Protein AF-0000000069712369 (afdb_homodimer)

Secondary structure (DSSP, 8-state):
--EEEEEEEEEPTT-HHHHHHHHHHHHHHHTTSTTEEEEEEEEESS-TTEEEEEEEES-HHHHHHHHHSHHHHHHHHHHTTTEEEEEEEEEEE-/--EEEEEEEEEPTT-HHHHHHHHHHHHHHHTTSTTEEEEEEEEESS-TTEEEEEEEES-HHHHHHHHHSHHHHHHHHHHTTTEEEEEEEEEEE-

InterPro domains:
  IPR007138 Antibiot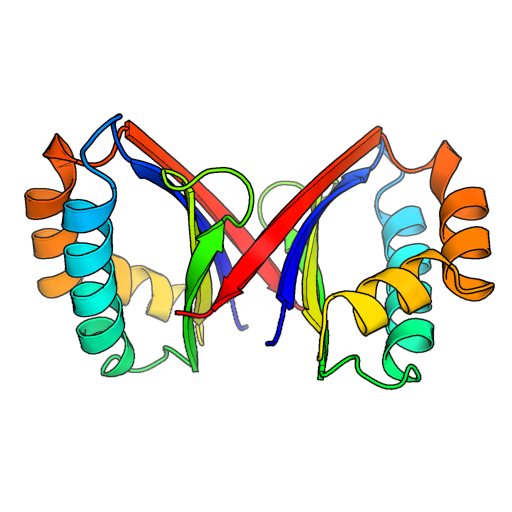ic biosynthesis monooxygenase domain [PF03992] (3-76)
  IPR007138 Antibiotic biosynthesis monooxygenase domain [PS51725] (3-92)
  IPR011008 Dimeric alpha-beta barrel [SSF54909] (3-88)
  IPR050744 AI-2 Signaling Cycle Isomerase LsrG [PTHR33336] (2-89)

Sequence (188 aa):
MKITVFAQIQAHSGQSDALFNILKQLVSDTHTEAGCFEYTLHRSLDNANHFWMYEVWQSQAALEAHMASPHFNAFLAVSATFVKQVDIHKTFACMKITVFAQIQAHSGQSDALFNILKQLVSDTHTEAGCFEYTLHRSLDNANHFWMYEVWQSQAALEAHMASPHFNAFLAVSATFVKQVDIHKTFAC

Structure (mmCIF, N/CA/C/O backbone):
data_AF-0000000069712369-model_v1
#
loop_
_entity.id
_entity.type
_entity.pdbx_description
1 polymer 'Quinol monooxygenase'
#
loop_
_atom_site.group_PDB
_atom_site.id
_atom_site.type_symbol
_atom_site.label_atom_id
_atom_site.label_alt_id
_atom_site.label_comp_id
_atom_site.label_asym_id
_atom_site.label_entity_id
_atom_site.label_seq_id
_atom_site.pdbx_PDB_ins_code
_atom_site.Cartn_x
_atom_site.Cartn_y
_atom_site.Cartn_z
_atom_site.occupancy
_atom_site.B_iso_or_equiv
_atom_site.auth_seq_id
_atom_site.auth_comp_id
_atom_site.auth_asym_id
_atom_site.auth_atom_id
_atom_site.pdbx_PDB_model_num
ATOM 1 N N . MET A 1 1 ? -17.828 2.299 -7.289 1 90.94 1 MET A N 1
ATOM 2 C CA . MET A 1 1 ? -16.703 2.99 -6.652 1 90.94 1 MET A CA 1
ATOM 3 C C . MET A 1 1 ? -15.43 2.15 -6.727 1 90.94 1 MET A C 1
ATOM 5 O O . MET A 1 1 ? -15.469 0.939 -6.508 1 90.94 1 MET A O 1
ATOM 9 N N . LYS A 1 2 ? -14.312 2.699 -6.941 1 97.94 2 LYS A N 1
ATOM 10 C CA . LYS A 1 2 ? -13.062 1.951 -7.031 1 97.94 2 LYS A CA 1
ATOM 11 C C . LYS A 1 2 ? -12.633 1.418 -5.664 1 97.94 2 LYS A C 1
ATOM 13 O O . LYS A 1 2 ? -12.922 2.033 -4.637 1 97.94 2 LYS A O 1
ATOM 18 N N . ILE A 1 3 ? -12.008 0.339 -5.684 1 98.44 3 ILE A N 1
ATOM 19 C CA . ILE A 1 3 ? -11.453 -0.26 -4.477 1 98.44 3 ILE A CA 1
ATOM 20 C C . ILE A 1 3 ? -9.938 -0.42 -4.637 1 98.44 3 ILE A C 1
ATOM 22 O O . 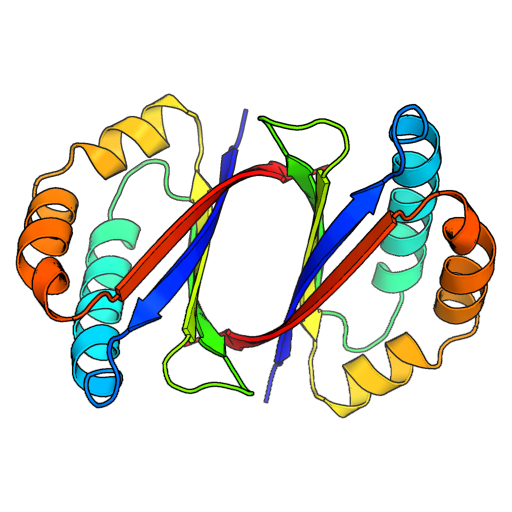ILE A 1 3 ? -9.461 -0.843 -5.691 1 98.44 3 ILE A O 1
ATOM 26 N N . THR A 1 4 ? -9.281 -0.019 -3.607 1 98.81 4 THR A N 1
ATOM 27 C CA . THR A 1 4 ? -7.836 -0.242 -3.574 1 98.81 4 THR A CA 1
ATOM 28 C C . THR A 1 4 ? -7.473 -1.268 -2.504 1 98.81 4 THR A C 1
ATOM 30 O O . THR A 1 4 ? -7.977 -1.205 -1.38 1 98.81 4 THR A O 1
ATOM 33 N N . VAL A 1 5 ? -6.621 -2.207 -2.855 1 98.81 5 VAL A N 1
ATOM 34 C CA . VAL A 1 5 ? -6.176 -3.238 -1.926 1 98.81 5 VAL A CA 1
ATOM 35 C C . VAL A 1 5 ? -4.672 -3.105 -1.686 1 98.81 5 VAL A C 1
ATOM 37 O O . VAL A 1 5 ? -3.896 -2.959 -2.633 1 98.81 5 VAL A O 1
ATOM 40 N N . PHE A 1 6 ? -4.289 -2.998 -0.447 1 98.75 6 PHE A N 1
ATOM 41 C CA . PHE A 1 6 ? -2.918 -3.236 -0.011 1 98.75 6 PHE A CA 1
ATOM 42 C C . PHE A 1 6 ? -2.758 -4.656 0.518 1 98.75 6 PHE A C 1
ATOM 44 O O . PHE A 1 6 ? -3.273 -4.988 1.587 1 98.75 6 PHE A O 1
ATOM 51 N N . ALA A 1 7 ? -2.072 -5.5 -0.205 1 98.62 7 ALA A N 1
ATOM 52 C CA . ALA A 1 7 ? -1.798 -6.859 0.257 1 98.62 7 ALA A CA 1
ATOM 53 C C . ALA A 1 7 ? -0.335 -7.016 0.664 1 98.62 7 ALA A C 1
ATOM 55 O O . ALA A 1 7 ? 0.569 -6.742 -0.128 1 98.62 7 ALA A O 1
ATOM 56 N N . GLN A 1 8 ? -0.133 -7.371 1.865 1 98.56 8 GLN A N 1
ATOM 57 C CA . GLN A 1 8 ? 1.198 -7.695 2.369 1 98.56 8 GLN A CA 1
ATOM 58 C C . GLN A 1 8 ? 1.426 -9.203 2.395 1 98.56 8 GLN A C 1
ATOM 60 O O . GLN A 1 8 ? 0.623 -9.945 2.959 1 98.56 8 GLN A O 1
ATOM 65 N N . ILE A 1 9 ? 2.479 -9.609 1.772 1 98.75 9 ILE A N 1
ATOM 66 C CA . ILE A 1 9 ? 2.768 -11.031 1.624 1 98.75 9 ILE A CA 1
ATOM 67 C C . ILE A 1 9 ? 4.16 -11.328 2.174 1 98.75 9 ILE A C 1
ATOM 69 O O . ILE A 1 9 ? 5.141 -10.703 1.775 1 98.75 9 ILE A O 1
ATOM 73 N N . GLN A 1 10 ? 4.195 -12.273 3.061 1 98.69 10 GLN A N 1
ATOM 74 C CA . GLN A 1 10 ? 5.469 -12.695 3.639 1 98.69 10 GLN A CA 1
ATOM 75 C C . GLN A 1 10 ? 5.824 -14.117 3.215 1 98.69 10 GLN A C 1
ATOM 77 O O . GLN A 1 10 ? 5.016 -15.031 3.371 1 98.69 10 GLN A O 1
ATOM 82 N N . ALA A 1 11 ? 6.965 -14.258 2.744 1 98.75 11 ALA A N 1
ATOM 83 C CA . ALA A 1 11 ? 7.48 -15.57 2.379 1 98.75 11 ALA A CA 1
ATOM 84 C C . ALA A 1 11 ? 8.109 -16.266 3.58 1 98.75 11 ALA A C 1
ATOM 86 O O . ALA A 1 11 ? 8.594 -15.609 4.504 1 98.75 11 ALA A O 1
ATOM 87 N N . HIS A 1 12 ? 8.125 -17.578 3.547 1 98.19 12 HIS A N 1
ATOM 88 C CA . HIS A 1 12 ? 9 -18.312 4.445 1 98.19 12 HIS A CA 1
ATOM 89 C C . HIS A 1 12 ? 10.469 -18 4.172 1 98.19 12 HIS A C 1
ATOM 91 O O . HIS A 1 12 ? 10.836 -17.703 3.037 1 98.19 12 HIS A O 1
ATOM 97 N N . SER A 1 13 ? 11.203 -18.109 5.301 1 96.38 13 SER A N 1
ATOM 98 C CA . SER A 1 13 ? 12.641 -17.906 5.133 1 96.38 13 SER A CA 1
ATOM 99 C C . SER A 1 13 ? 13.211 -18.828 4.059 1 96.38 13 SER A C 1
ATOM 101 O O . SER A 1 13 ? 12.875 -20.016 4.012 1 96.38 13 SER A O 1
ATOM 103 N N . GLY A 1 14 ? 13.961 -18.25 3.139 1 96.56 14 GLY A N 1
ATOM 104 C CA . GLY A 1 14 ? 14.609 -19.016 2.088 1 96.56 14 GLY A CA 1
ATOM 105 C C . GLY A 1 14 ? 13.734 -19.219 0.866 1 96.56 14 GLY A C 1
ATOM 106 O O . GLY A 1 14 ? 14.18 -19.766 -0.143 1 96.56 14 GLY A O 1
ATOM 107 N N . GLN A 1 15 ? 12.523 -18.719 0.876 1 97.81 15 GLN A N 1
ATOM 108 C CA . GLN A 1 15 ? 11.602 -18.984 -0.218 1 97.81 15 GLN A CA 1
ATOM 109 C C . GLN A 1 15 ? 11.266 -17.719 -0.984 1 97.81 15 GLN A C 1
ATOM 111 O O . GLN A 1 15 ? 10.328 -17.688 -1.791 1 97.81 15 GLN A O 1
ATOM 116 N N . SER A 1 16 ? 11.945 -16.719 -0.741 1 97.69 16 SER A N 1
ATOM 117 C CA . SER A 1 16 ? 11.617 -15.398 -1.271 1 97.69 16 SER A CA 1
ATOM 118 C C . SER A 1 16 ? 11.664 -15.391 -2.795 1 97.69 16 SER A C 1
ATOM 120 O O . SER A 1 16 ? 10.75 -14.891 -3.447 1 97.69 16 SER A O 1
ATOM 122 N N . ASP A 1 17 ? 12.734 -15.938 -3.404 1 97.75 17 ASP A N 1
ATOM 123 C CA . ASP A 1 17 ? 12.891 -15.898 -4.855 1 97.75 17 ASP A CA 1
ATOM 124 C C . ASP A 1 17 ? 11.805 -16.719 -5.547 1 97.75 17 ASP A C 1
ATOM 126 O O . ASP A 1 17 ? 11.266 -16.297 -6.57 1 97.75 17 ASP A O 1
ATOM 130 N N . ALA A 1 18 ? 11.555 -17.844 -5.027 1 98.25 18 ALA A N 1
ATOM 131 C CA . ALA A 1 18 ? 10.492 -18.672 -5.586 1 98.25 18 ALA A CA 1
ATOM 132 C C . ALA A 1 18 ? 9.148 -17.969 -5.527 1 98.25 18 ALA A C 1
ATOM 134 O O . ALA A 1 18 ? 8.414 -17.938 -6.52 1 98.25 18 ALA A O 1
ATOM 135 N N . LEU A 1 19 ? 8.859 -17.391 -4.387 1 98.56 19 LEU A N 1
ATOM 136 C CA . LEU A 1 19 ? 7.598 -16.688 -4.246 1 98.56 19 LEU A CA 1
ATOM 137 C C . LEU A 1 19 ? 7.543 -15.484 -5.195 1 98.56 19 LEU A C 1
ATOM 139 O O . LEU A 1 19 ? 6.496 -15.211 -5.785 1 98.56 19 LEU A O 1
ATOM 143 N N . PHE A 1 20 ? 8.633 -14.82 -5.324 1 98.5 20 PHE A N 1
ATOM 144 C CA . PHE A 1 20 ? 8.719 -13.68 -6.227 1 98.5 20 PHE A CA 1
ATOM 145 C C . PHE A 1 20 ? 8.289 -14.07 -7.637 1 98.5 20 PHE A C 1
ATOM 147 O O . PHE A 1 20 ? 7.492 -13.375 -8.266 1 98.5 20 PHE A O 1
ATOM 154 N N . ASN A 1 21 ? 8.797 -15.148 -8.125 1 98.44 21 ASN A N 1
ATOM 155 C CA . ASN A 1 21 ? 8.469 -15.609 -9.477 1 98.44 21 ASN A CA 1
ATOM 156 C C . ASN A 1 21 ? 6.984 -15.945 -9.609 1 98.44 21 ASN A C 1
ATOM 158 O O . ASN A 1 21 ? 6.367 -15.641 -10.633 1 98.44 21 ASN A O 1
ATOM 162 N N . ILE A 1 22 ? 6.457 -16.531 -8.609 1 98.5 22 ILE A N 1
ATOM 163 C CA . ILE A 1 22 ? 5.039 -16.875 -8.594 1 98.5 22 ILE A CA 1
ATOM 164 C C . ILE A 1 22 ? 4.195 -15.609 -8.609 1 98.5 22 ILE A C 1
ATOM 166 O O . ILE A 1 22 ? 3.213 -15.523 -9.352 1 98.5 22 ILE A O 1
ATOM 170 N N . LEU A 1 23 ? 4.57 -14.664 -7.832 1 98.69 23 LEU A N 1
ATOM 171 C CA . LEU A 1 23 ? 3.844 -13.398 -7.766 1 98.69 23 LEU A CA 1
ATOM 172 C C . LEU A 1 23 ? 3.93 -12.648 -9.094 1 98.69 23 LEU A C 1
ATOM 174 O O . LEU A 1 23 ? 2.957 -12.031 -9.523 1 98.69 23 LEU A O 1
ATOM 178 N N . LYS A 1 24 ? 5.043 -12.695 -9.742 1 98.44 24 LYS A N 1
ATOM 179 C CA . LYS A 1 24 ? 5.199 -12.055 -11.047 1 98.44 24 LYS A CA 1
ATOM 180 C C . LYS A 1 24 ? 4.238 -12.656 -12.07 1 98.44 24 LYS A C 1
ATOM 182 O O . LYS A 1 24 ? 3.674 -11.93 -12.891 1 98.44 24 LYS A O 1
ATOM 187 N N . GLN A 1 25 ? 4.152 -13.945 -12.031 1 98.12 25 GLN A N 1
ATOM 188 C CA . GLN A 1 25 ? 3.195 -14.594 -12.922 1 98.12 25 GLN A CA 1
ATOM 189 C C . GLN A 1 25 ? 1.768 -14.148 -12.609 1 98.12 25 GLN A C 1
ATOM 191 O O . GLN A 1 25 ? 0.978 -13.898 -13.523 1 98.12 25 GLN A O 1
ATOM 1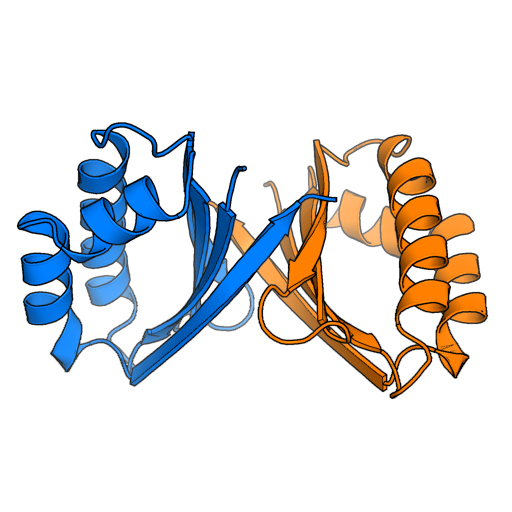96 N N . LEU A 1 26 ? 1.428 -14.055 -11.352 1 98.56 26 LEU A N 1
ATOM 197 C CA . LEU A 1 26 ? 0.108 -13.578 -10.953 1 98.56 26 LEU A CA 1
ATOM 198 C C . LEU A 1 26 ? -0.155 -12.18 -11.5 1 98.56 26 LEU A C 1
ATOM 200 O O . LEU A 1 26 ? -1.255 -11.891 -11.977 1 98.56 26 LEU A O 1
ATOM 204 N N . VAL A 1 27 ? 0.851 -11.32 -11.383 1 98.62 27 VAL A N 1
ATOM 205 C CA . VAL A 1 27 ? 0.731 -9.961 -11.898 1 98.62 27 VAL A CA 1
ATOM 206 C C . VAL A 1 27 ? 0.373 -10 -13.383 1 98.62 27 VAL A C 1
ATOM 208 O O . VAL A 1 27 ? -0.573 -9.344 -13.82 1 98.62 27 VAL A O 1
ATOM 211 N N . SER A 1 28 ? 1.12 -10.82 -14.156 1 98.06 28 SER A N 1
ATOM 212 C CA . SER A 1 28 ? 0.894 -10.938 -15.594 1 98.06 28 SER A CA 1
ATOM 213 C C . SER A 1 28 ? -0.522 -11.414 -15.898 1 98.06 28 SER A C 1
ATOM 215 O O . SER A 1 28 ? -1.214 -10.844 -16.734 1 98.06 28 SER A O 1
ATOM 217 N N . ASP A 1 29 ? -0.957 -12.383 -15.211 1 98 29 ASP A N 1
ATOM 218 C CA . ASP A 1 29 ? -2.289 -12.938 -15.422 1 98 29 ASP A CA 1
ATOM 219 C C . ASP A 1 29 ? -3.373 -11.938 -15.039 1 98 29 ASP A C 1
ATOM 221 O O . ASP A 1 29 ? -4.371 -11.789 -15.75 1 98 29 ASP A O 1
ATOM 225 N N . THR A 1 30 ? -3.246 -11.242 -13.93 1 98.44 30 THR A N 1
ATOM 226 C CA . THR A 1 30 ? -4.25 -10.336 -13.383 1 98.44 30 THR A CA 1
ATOM 227 C C . THR A 1 30 ? -4.41 -9.102 -14.273 1 98.44 30 THR A C 1
ATOM 229 O O . THR A 1 30 ? -5.512 -8.57 -14.406 1 98.44 30 THR A O 1
ATOM 232 N N . HIS A 1 31 ? -3.316 -8.672 -14.898 1 97.56 31 HIS A N 1
ATOM 233 C CA . HIS A 1 31 ? -3.359 -7.488 -15.758 1 97.56 31 HIS A CA 1
ATOM 234 C C . HIS A 1 31 ? -4.289 -7.703 -16.953 1 97.56 31 HIS A C 1
ATOM 236 O O . HIS A 1 31 ? -4.695 -6.742 -17.609 1 97.56 31 HIS A O 1
ATOM 242 N N . THR A 1 32 ? -4.633 -8.953 -17.219 1 95.44 32 THR A N 1
ATOM 243 C CA . THR A 1 32 ? -5.504 -9.258 -18.344 1 95.44 32 THR A CA 1
ATOM 244 C C . THR A 1 32 ? -6.973 -9.148 -17.938 1 95.44 32 THR A C 1
ATOM 246 O O . THR A 1 32 ? -7.863 -9.211 -18.797 1 95.44 32 THR A O 1
ATOM 249 N N . GLU A 1 33 ? -7.254 -8.945 -16.672 1 97.19 33 GLU A N 1
ATOM 250 C CA . GLU A 1 33 ? -8.617 -8.961 -16.141 1 97.19 33 GLU A CA 1
ATOM 251 C C . GLU A 1 33 ? -9.312 -7.629 -16.375 1 97.19 33 GLU A C 1
ATOM 253 O O . GLU A 1 33 ? -8.734 -6.566 -16.141 1 97.19 33 GLU A O 1
ATOM 258 N N . ALA A 1 34 ? -10.547 -7.863 -16.688 1 94 34 ALA A N 1
ATOM 259 C CA . ALA A 1 34 ? -11.375 -6.664 -16.797 1 94 34 ALA A CA 1
ATOM 260 C C . ALA A 1 34 ? -11.594 -6.012 -15.438 1 94 34 ALA A C 1
ATOM 262 O O . ALA A 1 34 ? -11.75 -6.707 -14.43 1 94 34 ALA A O 1
ATOM 263 N N . GLY A 1 35 ? -11.477 -4.805 -15.32 1 97.56 35 GLY A N 1
ATOM 264 C CA . GLY A 1 35 ? -11.773 -4.066 -14.109 1 97.56 35 GLY A CA 1
ATOM 265 C C . GLY A 1 35 ? -10.547 -3.797 -13.25 1 97.56 35 GLY A C 1
ATOM 266 O O . GLY A 1 35 ? -10.633 -3.105 -12.234 1 97.56 35 GLY A O 1
ATOM 267 N N . CYS A 1 36 ? -9.453 -4.527 -13.586 1 98.19 36 CYS A N 1
ATOM 268 C CA . CYS A 1 36 ? -8.195 -4.242 -12.898 1 98.19 36 CYS A CA 1
ATOM 269 C C . CYS A 1 36 ? -7.523 -3.002 -13.477 1 98.19 36 CYS A C 1
ATOM 271 O O . CYS A 1 36 ? -7.066 -3.014 -14.625 1 98.19 36 CYS A O 1
ATOM 273 N N . PHE A 1 37 ? -7.379 -1.931 -12.727 1 98.19 37 PHE A N 1
ATOM 274 C CA . PHE A 1 37 ? -6.742 -0.702 -13.18 1 98.19 37 PHE A CA 1
ATOM 275 C C . PHE A 1 37 ? -5.25 -0.714 -12.867 1 98.19 37 PHE A C 1
ATOM 277 O O . PHE A 1 37 ? -4.441 -0.197 -13.641 1 98.19 37 PHE A O 1
ATOM 284 N N . GLU A 1 38 ? -4.977 -1.275 -11.742 1 98.5 38 GLU A N 1
ATOM 285 C CA . GLU A 1 38 ? -3.586 -1.366 -11.312 1 98.5 38 GLU A CA 1
ATOM 286 C C . GLU A 1 38 ? -3.348 -2.625 -10.477 1 98.5 38 GLU A C 1
ATOM 288 O O . GLU A 1 38 ? -4.195 -3.016 -9.68 1 98.5 38 GLU A O 1
ATOM 293 N N . TYR A 1 39 ? -2.283 -3.258 -10.68 1 98.81 39 TYR A N 1
ATOM 294 C CA . TYR A 1 39 ? -1.809 -4.438 -9.969 1 98.81 39 TYR A CA 1
ATOM 295 C C . TYR A 1 39 ? -0.285 -4.496 -9.953 1 98.81 39 TYR A C 1
ATOM 297 O O . TYR A 1 39 ? 0.324 -5.129 -10.82 1 98.81 39 TYR A O 1
ATOM 305 N N . THR A 1 40 ? 0.292 -3.867 -8.938 1 98.88 40 THR A N 1
ATOM 306 C CA . THR A 1 40 ? 1.732 -3.639 -8.945 1 98.88 40 THR A CA 1
ATOM 307 C C . THR A 1 40 ? 2.402 -4.363 -7.781 1 98.88 40 THR A C 1
ATOM 309 O O . THR A 1 40 ? 2.039 -4.16 -6.621 1 98.88 40 THR A O 1
ATOM 312 N N . LEU A 1 41 ? 3.316 -5.211 -8.102 1 98.88 41 LEU A N 1
ATOM 313 C CA . LEU A 1 41 ? 4.113 -5.941 -7.121 1 98.88 41 LEU A CA 1
ATOM 314 C C . LEU A 1 41 ? 5.277 -5.09 -6.625 1 98.88 41 LEU A C 1
ATOM 316 O O . LEU A 1 41 ? 5.953 -4.43 -7.418 1 98.88 41 LEU A O 1
ATOM 320 N N . HIS A 1 42 ? 5.43 -5.062 -5.285 1 98.81 42 HIS A N 1
ATOM 321 C CA . HIS A 1 42 ? 6.559 -4.379 -4.66 1 98.81 42 HIS A CA 1
ATOM 322 C C . HIS A 1 42 ? 7.355 -5.332 -3.775 1 98.81 42 HIS A C 1
ATOM 324 O O . HIS A 1 42 ? 6.801 -6.281 -3.219 1 98.81 42 HIS A O 1
ATOM 330 N N . ARG A 1 43 ? 8.617 -5.047 -3.674 1 98.38 43 ARG A N 1
ATOM 331 C CA . ARG A 1 43 ? 9.477 -5.754 -2.727 1 98.38 43 ARG A CA 1
ATOM 332 C C . ARG A 1 43 ? 10.023 -4.801 -1.669 1 98.38 43 ARG A C 1
ATOM 334 O O . ARG A 1 43 ? 10.422 -3.678 -1.983 1 98.38 43 ARG A O 1
ATOM 341 N N . SER A 1 44 ? 10.086 -5.277 -0.43 1 98.31 44 SER A N 1
ATOM 342 C CA . SER A 1 44 ? 10.602 -4.488 0.683 1 98.31 44 SER A CA 1
ATOM 343 C C . SER A 1 44 ? 12.086 -4.207 0.518 1 98.31 44 SER A C 1
ATOM 345 O O . SER A 1 44 ? 12.852 -5.082 0.097 1 98.31 44 SER A O 1
ATOM 347 N N . LEU A 1 45 ? 12.414 -3.01 0.896 1 97.06 45 LEU A N 1
ATOM 348 C CA . LEU A 1 45 ? 13.828 -2.654 0.875 1 97.06 45 LEU A CA 1
ATOM 349 C C . LEU A 1 45 ? 14.539 -3.191 2.111 1 97.06 45 LEU A C 1
ATOM 351 O O . LEU A 1 45 ? 15.758 -3.363 2.105 1 97.06 45 LEU A O 1
ATOM 355 N N . ASP A 1 46 ? 13.781 -3.48 3.119 1 94.75 46 ASP A N 1
ATOM 3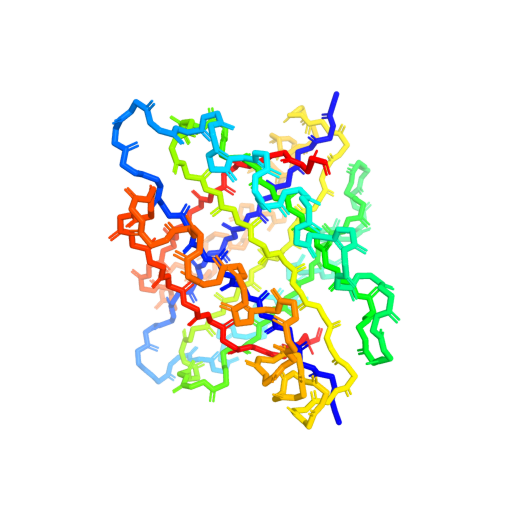56 C CA . ASP A 1 46 ? 14.391 -3.801 4.402 1 94.75 46 ASP A CA 1
ATOM 357 C C . ASP A 1 46 ? 14.328 -5.301 4.688 1 94.75 46 ASP A C 1
ATOM 359 O O . ASP A 1 46 ? 15.062 -5.809 5.539 1 94.75 46 ASP A O 1
ATOM 363 N N . ASN A 1 47 ? 13.422 -6.012 4.086 1 96.88 47 ASN A N 1
ATOM 364 C CA . ASN A 1 47 ? 13.219 -7.438 4.316 1 96.88 47 ASN A CA 1
ATOM 365 C C . ASN A 1 47 ? 12.883 -8.172 3.023 1 96.88 47 ASN A C 1
ATOM 367 O O . ASN A 1 47 ? 11.758 -8.078 2.521 1 96.88 47 ASN A O 1
ATOM 371 N N . ALA A 1 48 ? 13.742 -8.977 2.537 1 94.94 48 ALA A N 1
ATOM 372 C CA . ALA A 1 48 ? 13.617 -9.617 1.233 1 94.94 48 ALA A CA 1
ATOM 373 C C . ALA A 1 48 ? 12.438 -10.586 1.212 1 94.94 48 ALA A C 1
ATOM 375 O O . ALA A 1 48 ? 11.992 -11.008 0.142 1 94.94 48 ALA A O 1
ATOM 376 N N . ASN A 1 49 ? 11.961 -10.953 2.391 1 97.94 49 ASN A N 1
ATOM 377 C CA . ASN A 1 49 ? 10.859 -11.906 2.465 1 97.94 49 ASN A CA 1
ATOM 378 C C . ASN A 1 49 ? 9.508 -11.203 2.393 1 97.94 49 ASN A C 1
ATOM 380 O O . ASN A 1 49 ? 8.469 -11.859 2.361 1 97.94 49 ASN A O 1
ATOM 384 N N . HIS A 1 50 ? 9.492 -9.898 2.342 1 98.56 50 HIS A N 1
ATOM 385 C CA . HIS A 1 50 ? 8.242 -9.156 2.408 1 98.56 50 HIS A CA 1
ATOM 386 C C . HIS A 1 50 ? 7.91 -8.508 1.067 1 98.56 50 HIS A C 1
ATOM 388 O O . HIS A 1 50 ? 8.727 -7.762 0.519 1 98.56 50 HIS A O 1
ATOM 394 N N . PHE A 1 51 ? 6.742 -8.828 0.565 1 98.81 51 PHE A N 1
ATOM 395 C CA . PHE A 1 51 ? 6.199 -8.273 -0.668 1 98.81 51 PHE A CA 1
ATOM 396 C C . PHE A 1 51 ? 4.914 -7.496 -0.393 1 98.81 51 PHE A C 1
ATOM 398 O O . PHE A 1 51 ? 4.258 -7.715 0.628 1 98.81 51 PHE A O 1
ATOM 405 N N . TRP A 1 52 ? 4.617 -6.605 -1.299 1 98.81 52 TRP A N 1
ATOM 406 C CA . TRP A 1 52 ?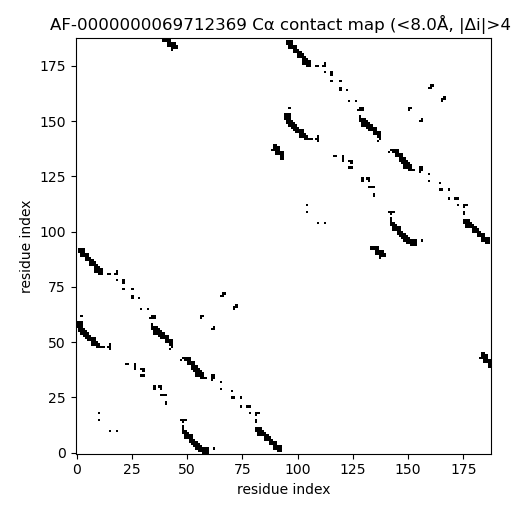 3.371 -5.852 -1.282 1 98.81 52 TRP A CA 1
ATOM 407 C C . TRP A 1 52 ? 2.727 -5.832 -2.664 1 98.81 52 TRP A C 1
ATOM 409 O O . TRP A 1 52 ? 3.416 -5.676 -3.676 1 98.81 52 TRP A O 1
ATOM 419 N N . MET A 1 53 ? 1.487 -6.016 -2.701 1 98.88 53 MET A N 1
ATOM 420 C CA . MET A 1 53 ? 0.706 -5.766 -3.91 1 98.88 53 MET A CA 1
ATOM 421 C C . MET A 1 53 ? -0.191 -4.547 -3.738 1 98.88 53 MET A C 1
ATOM 423 O O . MET A 1 53 ? -0.935 -4.449 -2.76 1 98.88 53 MET A O 1
ATOM 427 N N . TYR A 1 54 ? -0.029 -3.611 -4.555 1 98.94 54 TYR A N 1
ATOM 428 C CA . TYR A 1 54 ? -0.962 -2.496 -4.656 1 98.94 54 TYR A CA 1
ATOM 429 C C . TYR A 1 54 ? -1.945 -2.711 -5.801 1 98.94 54 TYR A C 1
ATOM 431 O O . TYR A 1 54 ? -1.542 -2.84 -6.961 1 98.94 54 TYR A O 1
ATOM 439 N N . GLU A 1 55 ? -3.215 -2.762 -5.461 1 98.88 55 GLU A N 1
ATOM 440 C CA . GLU A 1 55 ? -4.246 -3.109 -6.434 1 98.88 55 GLU A CA 1
ATOM 441 C C . GLU A 1 55 ? -5.34 -2.045 -6.484 1 98.88 55 GLU A C 1
ATOM 443 O O . GLU A 1 55 ? -5.809 -1.58 -5.441 1 98.88 55 GLU A O 1
ATOM 448 N N . VAL A 1 56 ? -5.734 -1.687 -7.66 1 98.81 56 VAL A N 1
ATOM 449 C CA . VAL A 1 56 ? -6.883 -0.808 -7.844 1 98.81 56 VAL A CA 1
ATOM 450 C C . VAL A 1 56 ? -7.906 -1.479 -8.758 1 98.81 56 VAL A C 1
ATOM 452 O O . VAL A 1 56 ? -7.598 -1.812 -9.906 1 98.81 56 VAL A O 1
ATOM 455 N N . TRP A 1 57 ? -9.031 -1.61 -8.273 1 98.75 57 TRP A N 1
ATOM 456 C CA . TRP A 1 57 ? -10.109 -2.322 -8.953 1 98.75 57 TRP A CA 1
ATOM 457 C C . TRP A 1 57 ? -11.281 -1.388 -9.234 1 98.75 57 TRP A C 1
ATOM 459 O O . TRP A 1 57 ? -11.594 -0.509 -8.43 1 98.75 57 TRP A O 1
ATOM 469 N N . GLN A 1 58 ? -11.93 -1.68 -10.266 1 98.31 58 GLN A N 1
ATOM 470 C CA . GLN A 1 58 ? -13.055 -0.875 -10.727 1 98.31 58 GLN A CA 1
ATOM 471 C C . GLN A 1 58 ? -14.195 -0.902 -9.711 1 98.31 58 GLN A C 1
ATOM 473 O O . GLN A 1 58 ? -14.961 0.061 -9.594 1 98.31 58 GLN A O 1
ATOM 478 N N . SER A 1 59 ? -14.359 -2.029 -9.062 1 97.75 59 SER A N 1
ATOM 479 C CA . SER A 1 59 ? -15.469 -2.232 -8.141 1 97.75 59 SER A CA 1
ATOM 480 C C . SER A 1 59 ? -15.211 -3.426 -7.223 1 97.75 59 SER A C 1
ATOM 482 O O . SER A 1 59 ? -14.258 -4.184 -7.434 1 97.75 59 SER A O 1
ATOM 484 N N . GLN A 1 60 ? -16.062 -3.482 -6.211 1 96.81 60 GLN A N 1
ATOM 485 C CA . GLN A 1 60 ? -16.047 -4.668 -5.359 1 96.81 60 GLN A CA 1
ATOM 486 C C . GLN A 1 60 ? -16.297 -5.934 -6.172 1 96.81 60 GLN A C 1
ATOM 488 O O . GLN A 1 60 ? -15.68 -6.973 -5.922 1 96.81 60 GLN A O 1
ATOM 493 N N . ALA A 1 61 ? -17.172 -5.879 -7.125 1 97.75 61 ALA A N 1
ATOM 494 C CA . ALA A 1 61 ? -17.5 -7.027 -7.969 1 97.75 61 ALA A CA 1
ATOM 495 C C . ALA A 1 61 ? -16.281 -7.473 -8.773 1 97.75 61 ALA A C 1
ATOM 497 O O . ALA A 1 61 ? -16.047 -8.672 -8.938 1 97.75 61 ALA A O 1
ATOM 498 N N . ALA A 1 62 ? -15.516 -6.52 -9.266 1 98.19 62 ALA A N 1
ATOM 499 C CA . ALA A 1 62 ? -14.312 -6.848 -10.023 1 98.19 62 ALA A CA 1
ATOM 500 C C . ALA A 1 62 ? -13.289 -7.562 -9.148 1 98.19 62 ALA A C 1
ATOM 502 O O . ALA A 1 62 ? -12.664 -8.531 -9.578 1 98.19 62 ALA A O 1
ATOM 503 N N . LEU A 1 63 ? -13.117 -7.086 -7.953 1 98.12 63 LEU A N 1
ATOM 504 C CA . LEU A 1 63 ? -12.211 -7.723 -7.008 1 98.12 63 LEU A CA 1
ATOM 505 C C . LEU A 1 63 ? -12.656 -9.148 -6.699 1 98.12 63 LEU A C 1
ATOM 507 O O . LEU A 1 63 ? -11.844 -10.07 -6.68 1 98.12 63 LEU A O 1
ATOM 511 N N . GLU A 1 64 ? -13.953 -9.281 -6.461 1 97.81 64 GLU A N 1
ATOM 512 C CA . GLU A 1 64 ? -14.492 -10.609 -6.188 1 97.81 64 GLU A CA 1
ATOM 513 C C . GLU A 1 64 ? -14.289 -11.547 -7.375 1 97.81 64 GLU A C 1
ATOM 515 O O . GLU A 1 64 ? -13.977 -12.727 -7.191 1 97.81 64 GLU A O 1
ATOM 520 N N . ALA A 1 65 ? -14.469 -11.07 -8.555 1 98 65 ALA A N 1
ATOM 521 C CA . ALA A 1 65 ? -14.219 -11.859 -9.758 1 98 65 ALA A CA 1
ATOM 522 C C . ALA A 1 65 ? -12.758 -12.305 -9.836 1 98 65 ALA A C 1
ATOM 524 O O . ALA A 1 65 ? -12.469 -13.445 -10.219 1 98 65 ALA A O 1
ATOM 525 N N . HIS A 1 66 ? -11.875 -11.43 -9.508 1 98.38 66 HIS A N 1
ATOM 526 C CA . HIS A 1 66 ? -10.453 -11.758 -9.461 1 98.38 66 HIS A CA 1
ATOM 527 C C . HIS A 1 66 ? -10.188 -12.914 -8.508 1 98.38 66 HIS A C 1
ATOM 529 O O . HIS A 1 66 ? -9.508 -13.875 -8.875 1 98.38 66 HIS A O 1
ATOM 535 N N . MET A 1 67 ? -10.75 -12.82 -7.312 1 97.31 67 MET A N 1
ATOM 536 C CA . MET A 1 67 ? -10.5 -13.812 -6.273 1 97.31 67 MET A CA 1
ATOM 537 C C . MET A 1 67 ? -11.117 -15.156 -6.641 1 97.31 67 MET A C 1
ATOM 539 O O . MET A 1 67 ? -10.695 -16.203 -6.137 1 97.31 67 MET A O 1
ATOM 543 N N . ALA A 1 68 ? -12.055 -15.094 -7.547 1 97.44 68 ALA A N 1
ATOM 544 C CA . ALA A 1 68 ? -12.742 -16.312 -7.957 1 97.44 68 ALA A CA 1
ATOM 545 C C . ALA A 1 68 ? -12.133 -16.891 -9.234 1 97.44 68 ALA A C 1
ATOM 547 O O . ALA A 1 68 ? -12.469 -18 -9.648 1 97.44 68 ALA A O 1
ATOM 548 N N . SER A 1 69 ? -11.289 -16.219 -9.859 1 97.62 69 SER A N 1
ATOM 549 C CA . SER A 1 69 ? -10.758 -16.609 -11.164 1 97.62 69 SER A CA 1
ATOM 550 C C . SER A 1 69 ? -9.922 -17.891 -11.062 1 97.62 69 SER A C 1
ATOM 552 O O . SER A 1 69 ? -9.352 -18.172 -10.008 1 97.62 69 SER A O 1
ATOM 554 N N . PRO A 1 70 ? -9.805 -18.625 -12.172 1 97.12 70 PRO A N 1
ATOM 555 C CA . PRO A 1 70 ? -8.984 -19.844 -12.188 1 97.12 70 PRO A CA 1
ATOM 556 C C . PRO A 1 70 ? -7.512 -19.547 -11.898 1 97.12 70 PRO A C 1
ATOM 558 O O . PRO A 1 70 ? -6.867 -20.312 -11.156 1 97.12 70 PRO A O 1
ATOM 561 N N . HIS A 1 71 ? -7.016 -18.516 -12.469 1 97.38 71 HIS A N 1
ATOM 562 C CA . HIS A 1 71 ? -5.598 -18.25 -12.258 1 97.38 71 HIS A CA 1
ATOM 563 C C . HIS A 1 71 ? -5.32 -17.844 -10.805 1 97.38 71 HIS A C 1
ATOM 565 O O . HIS A 1 71 ? -4.266 -18.188 -10.258 1 97.38 71 HIS A O 1
ATOM 571 N N . PHE A 1 72 ? -6.188 -17.109 -10.125 1 98.12 72 PHE A N 1
ATOM 572 C CA . PHE A 1 72 ? -5.984 -16.766 -8.727 1 98.12 72 PHE A CA 1
ATOM 573 C C . PHE A 1 72 ? -6.031 -18 -7.844 1 98.12 72 PHE A C 1
ATOM 575 O O . PHE A 1 72 ? -5.207 -18.172 -6.941 1 98.12 72 PHE A O 1
ATOM 582 N N . ASN A 1 73 ? -6.992 -18.875 -8.125 1 97.5 73 ASN A N 1
ATOM 583 C CA . ASN A 1 73 ? -7.062 -20.125 -7.383 1 97.5 73 ASN A CA 1
ATOM 584 C C . ASN A 1 73 ? -5.805 -20.969 -7.582 1 97.5 73 ASN A C 1
ATOM 586 O O . ASN A 1 73 ? -5.309 -21.594 -6.641 1 97.5 73 ASN A O 1
ATOM 590 N N . ALA A 1 74 ? -5.324 -21.031 -8.766 1 96.94 74 ALA A N 1
ATOM 591 C CA . ALA A 1 74 ? -4.07 -21.719 -9.055 1 96.94 74 ALA A CA 1
ATOM 592 C C . ALA A 1 74 ? -2.914 -21.109 -8.273 1 96.94 74 ALA A C 1
ATOM 594 O O . ALA A 1 74 ? -2.074 -21.812 -7.723 1 96.94 74 ALA A O 1
ATOM 595 N N . PHE A 1 75 ? -2.873 -19.781 -8.258 1 97.88 75 PHE A N 1
ATOM 596 C CA . PHE A 1 75 ? -1.867 -19.047 -7.492 1 97.88 75 PHE A CA 1
ATOM 597 C C . PHE A 1 75 ? -1.913 -19.453 -6.023 1 97.88 75 PHE A C 1
ATOM 599 O O . PHE A 1 75 ? -0.876 -19.734 -5.418 1 97.88 75 PHE A O 1
ATOM 606 N N . LEU A 1 76 ? -3.139 -19.422 -5.449 1 97.12 76 LEU A N 1
ATOM 607 C CA . LEU A 1 76 ? -3.275 -19.781 -4.043 1 97.12 76 LEU A CA 1
ATOM 608 C C . LEU A 1 76 ? -2.732 -21.188 -3.783 1 97.12 76 LEU A C 1
ATOM 610 O O . LEU A 1 76 ? -2.035 -21.406 -2.791 1 97.12 76 LEU A O 1
ATOM 614 N N . ALA A 1 77 ? -3.027 -22.094 -4.66 1 97.12 77 ALA A N 1
ATOM 615 C CA . ALA A 1 77 ? -2.578 -23.484 -4.512 1 97.12 77 ALA A CA 1
ATOM 616 C C . ALA A 1 77 ? -1.058 -23.578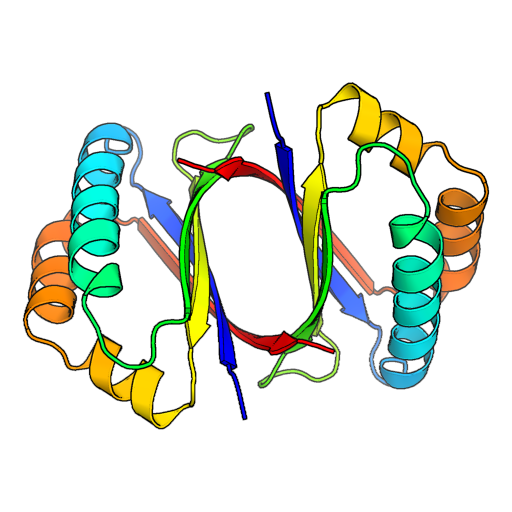 -4.598 1 97.12 77 ALA A C 1
ATOM 618 O O . ALA A 1 77 ? -0.421 -24.203 -3.752 1 97.12 77 ALA A O 1
ATOM 619 N N . VAL A 1 78 ? -0.441 -22.906 -5.512 1 96.88 78 VAL A N 1
ATOM 620 C CA . VAL A 1 78 ? 0.987 -23.031 -5.789 1 96.88 78 VAL A CA 1
ATOM 621 C C . VAL A 1 78 ? 1.785 -22.266 -4.734 1 96.88 78 VAL A C 1
ATOM 623 O O . VAL A 1 78 ? 2.889 -22.688 -4.367 1 96.88 78 VAL A O 1
ATOM 626 N N . SER A 1 79 ? 1.207 -21.203 -4.223 1 97.81 79 SER A N 1
ATOM 627 C CA . SER A 1 79 ? 1.974 -20.344 -3.336 1 97.81 79 SER A CA 1
ATOM 628 C C . SER A 1 79 ? 1.882 -20.812 -1.889 1 97.81 79 SER A C 1
ATOM 630 O O . SER A 1 79 ? 2.633 -20.344 -1.029 1 97.81 79 SER A O 1
ATOM 632 N N . ALA A 1 80 ? 1.021 -21.766 -1.584 1 96.88 80 ALA A N 1
ATOM 633 C CA . ALA A 1 80 ? 0.667 -22.141 -0.219 1 96.88 80 ALA A CA 1
ATOM 634 C C . ALA A 1 80 ? 1.904 -22.547 0.574 1 96.88 80 ALA A C 1
ATOM 636 O O . ALA A 1 80 ? 2.014 -22.25 1.765 1 96.88 80 ALA A O 1
ATOM 637 N N . THR A 1 81 ? 2.857 -23.172 0.006 1 96.88 81 THR A N 1
ATOM 638 C CA . THR A 1 81 ? 4.027 -23.688 0.715 1 96.88 81 THR A CA 1
ATOM 639 C C . THR A 1 81 ? 5.086 -22.609 0.861 1 96.88 81 THR A C 1
ATOM 641 O O . THR A 1 81 ? 6.035 -22.75 1.637 1 96.88 81 THR A O 1
ATOM 644 N N . PHE A 1 82 ? 4.934 -21.531 0.145 1 98.31 82 PHE A N 1
ATOM 645 C CA . PHE A 1 82 ? 5.961 -20.5 0.121 1 98.31 82 PHE A CA 1
ATOM 646 C C . PHE A 1 82 ? 5.566 -19.312 1.009 1 98.31 82 PHE A C 1
ATOM 648 O O . PHE A 1 82 ? 6.426 -18.562 1.462 1 98.31 82 PHE A O 1
ATOM 655 N N . VAL A 1 83 ? 4.285 -19.141 1.264 1 98.56 83 VAL A N 1
ATOM 656 C CA . VAL A 1 83 ? 3.752 -17.969 1.933 1 98.56 83 VAL A CA 1
ATOM 657 C C . VAL A 1 83 ? 3.592 -18.234 3.426 1 98.56 83 VAL A C 1
ATOM 659 O O . VAL A 1 83 ? 2.939 -19.203 3.816 1 98.56 83 VAL A O 1
ATOM 662 N N . LYS A 1 84 ? 4.168 -17.438 4.129 1 98.31 84 LYS A N 1
ATOM 663 C CA . LYS A 1 84 ? 4.059 -17.531 5.582 1 98.31 84 LYS A CA 1
ATOM 664 C C . LYS A 1 84 ? 2.814 -16.797 6.082 1 98.31 84 LYS A C 1
ATOM 666 O O . LYS A 1 84 ? 2.127 -17.281 6.984 1 98.31 84 LYS A O 1
ATOM 671 N N . GLN A 1 85 ? 2.568 -15.688 5.535 1 98.12 85 GLN A N 1
ATOM 672 C CA . GLN A 1 85 ? 1.466 -14.852 5.996 1 98.12 85 GLN A CA 1
ATOM 673 C C . GLN A 1 85 ? 1.03 -13.867 4.914 1 98.12 85 GLN A C 1
ATOM 675 O O . GLN A 1 85 ? 1.86 -13.375 4.145 1 98.12 85 GLN A O 1
ATOM 680 N N . VAL A 1 86 ? -0.286 -13.617 4.871 1 97.94 86 VAL A N 1
ATOM 681 C CA . VAL A 1 86 ? -0.842 -12.586 3.998 1 97.94 86 VAL A CA 1
ATOM 682 C C . VAL A 1 86 ? -1.796 -11.695 4.789 1 97.94 86 VAL A C 1
ATOM 684 O O . VAL A 1 86 ? -2.65 -12.188 5.527 1 97.94 86 VAL A O 1
ATOM 687 N N . ASP A 1 87 ? -1.649 -10.453 4.68 1 97.69 87 ASP A N 1
ATOM 688 C CA . ASP A 1 87 ? -2.578 -9.469 5.234 1 97.69 87 ASP A CA 1
ATOM 689 C C . ASP A 1 87 ? -3.189 -8.609 4.133 1 97.69 87 ASP A C 1
ATOM 691 O O . ASP A 1 87 ? -2.469 -7.984 3.354 1 97.69 87 ASP A O 1
ATOM 695 N N . ILE A 1 88 ? -4.441 -8.602 4.105 1 97.94 88 ILE A N 1
ATOM 696 C CA . ILE A 1 88 ? -5.16 -7.902 3.051 1 97.94 88 ILE A CA 1
ATOM 697 C C . ILE A 1 88 ? -5.895 -6.699 3.641 1 97.94 88 ILE A C 1
ATOM 699 O O . ILE A 1 88 ? -6.637 -6.836 4.617 1 97.94 88 ILE A O 1
ATOM 703 N N . HIS A 1 89 ? -5.715 -5.559 3.062 1 98.25 89 HIS A N 1
ATOM 704 C CA . HIS A 1 89 ? -6.387 -4.336 3.49 1 98.25 89 HIS A CA 1
ATOM 705 C C . HIS A 1 89 ? -7.168 -3.705 2.342 1 98.25 89 HIS A C 1
ATOM 707 O O . HIS A 1 89 ? -6.574 -3.201 1.385 1 98.25 89 HIS A O 1
ATOM 713 N N . LYS A 1 90 ? -8.477 -3.76 2.465 1 98.5 90 LYS A N 1
ATOM 714 C CA . LYS A 1 90 ? -9.328 -3.102 1.475 1 98.5 90 LYS A CA 1
ATOM 715 C C . LYS A 1 90 ? -9.562 -1.638 1.839 1 98.5 90 LYS A C 1
ATOM 717 O O . LYS A 1 90 ? -9.891 -1.324 2.984 1 98.5 90 LYS A O 1
ATOM 722 N N . THR A 1 91 ? -9.352 -0.795 0.875 1 98.62 91 THR A N 1
ATOM 723 C CA . THR A 1 91 ? -9.43 0.642 1.111 1 98.62 91 THR A CA 1
ATOM 724 C C . THR A 1 91 ? -10.086 1.351 -0.069 1 98.62 91 THR A C 1
ATOM 726 O O . THR A 1 91 ? -10.469 0.71 -1.052 1 98.62 91 THR A O 1
ATOM 729 N N . PHE A 1 92 ? -10.297 2.641 0.044 1 97.94 92 PHE A N 1
ATOM 730 C CA . PHE A 1 92 ? -10.648 3.496 -1.084 1 97.94 92 PHE A CA 1
ATOM 731 C C . PHE A 1 92 ? -9.812 4.766 -1.084 1 97.94 92 PHE A C 1
ATOM 733 O O . PHE A 1 92 ? -9.484 5.301 -0.023 1 97.94 92 PHE A O 1
ATOM 740 N N . ALA A 1 93 ? -9.414 5.242 -2.248 1 98 93 ALA A N 1
ATOM 741 C CA . ALA A 1 93 ? -8.625 6.461 -2.402 1 98 93 ALA A CA 1
ATOM 742 C C . ALA A 1 93 ? -9.461 7.703 -2.113 1 98 93 ALA A C 1
ATOM 744 O O . ALA A 1 93 ? -10.609 7.801 -2.553 1 98 93 ALA A O 1
ATOM 745 N N . CYS A 1 94 ? -8.805 8.656 -1.423 1 96.88 94 CYS A N 1
ATOM 746 C CA . CYS A 1 94 ? -9.508 9.852 -0.98 1 96.88 94 CYS A CA 1
ATOM 747 C C . CYS A 1 94 ? -9.141 11.055 -1.838 1 96.88 94 CYS A C 1
ATOM 749 O O . CYS A 1 94 ? -7.984 11.203 -2.238 1 96.88 94 CYS A O 1
ATOM 751 N N . MET B 1 1 ? 16.859 5.297 -8.664 1 90.69 1 MET B N 1
ATOM 752 C CA . MET B 1 1 ? 15.789 4.301 -8.656 1 90.69 1 MET B CA 1
ATOM 753 C C . MET B 1 1 ? 14.57 4.809 -7.887 1 90.69 1 MET B C 1
ATOM 755 O O . MET B 1 1 ? 14.711 5.402 -6.816 1 90.69 1 MET B O 1
ATOM 759 N N . LYS B 1 2 ? 13.391 4.562 -8.297 1 97.94 2 LYS B N 1
ATOM 760 C CA . LYS B 1 2 ? 12.188 5.031 -7.613 1 97.94 2 LYS B CA 1
ATOM 761 C C . LYS B 1 2 ? 11.977 4.285 -6.297 1 97.94 2 LYS B C 1
ATOM 763 O O . LYS B 1 2 ? 12.359 3.119 -6.168 1 97.94 2 LYS B O 1
ATOM 768 N N . ILE B 1 3 ? 11.43 4.945 -5.391 1 98.44 3 ILE B N 1
ATOM 769 C CA . ILE B 1 3 ? 11.07 4.359 -4.105 1 98.44 3 ILE B CA 1
ATOM 770 C C . ILE B 1 3 ? 9.562 4.488 -3.885 1 98.44 3 ILE B C 1
ATOM 772 O O . ILE B 1 3 ? 8.977 5.539 -4.152 1 98.44 3 ILE B O 1
ATOM 776 N N . THR B 1 4 ? 9.016 3.389 -3.469 1 98.81 4 THR B N 1
ATOM 777 C CA . THR B 1 4 ? 7.605 3.412 -3.088 1 98.81 4 THR B CA 1
ATOM 778 C C . THR B 1 4 ? 7.449 3.209 -1.583 1 98.81 4 THR B C 1
ATOM 780 O O . THR B 1 4 ? 8.094 2.334 -1 1 98.81 4 THR B O 1
ATOM 783 N N . VAL B 1 5 ? 6.625 4.031 -0.963 1 98.81 5 VAL B N 1
ATOM 784 C CA . VAL B 1 5 ? 6.371 3.936 0.47 1 98.81 5 VAL B CA 1
ATOM 785 C C . VAL B 1 5 ? 4.906 3.572 0.713 1 98.81 5 VAL B C 1
ATOM 787 O O . VAL B 1 5 ? 4.008 4.16 0.109 1 98.81 5 VAL B O 1
ATOM 790 N N . PHE B 1 6 ? 4.68 2.523 1.442 1 98.75 6 PHE B N 1
ATOM 791 C CA . PHE B 1 6 ? 3.393 2.254 2.078 1 98.75 6 PHE B CA 1
ATOM 792 C C . PHE B 1 6 ? 3.395 2.732 3.523 1 98.75 6 PHE B C 1
ATOM 794 O O . PHE B 1 6 ? 4.062 2.146 4.379 1 98.75 6 PHE B O 1
ATOM 801 N N . ALA B 1 7 ? 2.672 3.787 3.828 1 98.62 7 ALA B N 1
ATOM 802 C CA . ALA B 1 7 ? 2.551 4.273 5.199 1 98.62 7 ALA B CA 1
ATOM 803 C C . ALA B 1 7 ? 1.169 3.965 5.77 1 98.62 7 ALA B C 1
ATOM 805 O O . ALA B 1 7 ? 0.151 4.348 5.188 1 98.62 7 ALA B O 1
ATOM 806 N N . GLN B 1 8 ? 1.153 3.246 6.812 1 98.56 8 GLN B N 1
ATOM 807 C CA . GLN B 1 8 ? -0.074 2.973 7.551 1 98.56 8 GLN B CA 1
ATOM 808 C C . GLN B 1 8 ? -0.205 3.896 8.758 1 98.56 8 GLN B C 1
ATOM 810 O O . GLN B 1 8 ? 0.71 3.986 9.578 1 98.56 8 GLN B O 1
ATOM 815 N N . ILE B 1 9 ? -1.304 4.562 8.828 1 98.75 9 ILE B N 1
ATOM 816 C CA . ILE B 1 9 ? -1.521 5.559 9.867 1 98.75 9 ILE B CA 1
ATOM 817 C C . ILE B 1 9 ? -2.807 5.238 10.625 1 98.75 9 ILE B C 1
ATOM 819 O O . ILE B 1 9 ? -3.871 5.09 10.023 1 98.75 9 ILE B O 1
ATOM 823 N N . GLN B 1 10 ? -2.662 5.148 11.906 1 98.69 10 GLN B N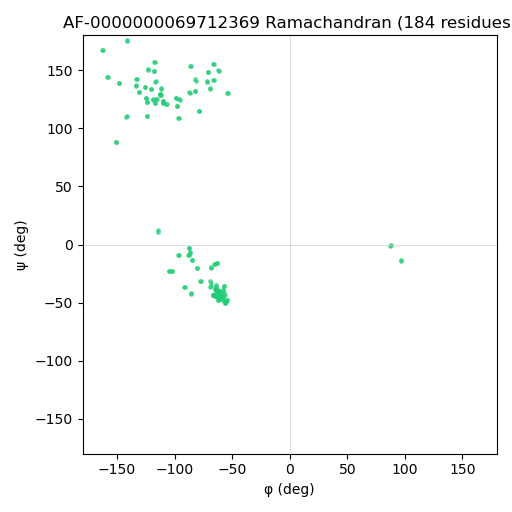 1
ATOM 824 C CA . GLN B 1 10 ? -3.818 4.887 12.758 1 98.69 10 GLN B CA 1
ATOM 825 C C . GLN B 1 10 ? -4.137 6.09 13.641 1 98.69 10 GLN B C 1
ATOM 827 O O . GLN B 1 10 ? -3.264 6.602 14.336 1 98.69 10 GLN B O 1
ATOM 832 N N . ALA B 1 11 ? -5.324 6.465 13.609 1 98.75 11 ALA B N 1
ATOM 833 C CA . ALA B 1 11 ? -5.797 7.551 14.461 1 98.75 11 ALA B CA 1
ATOM 834 C C . ALA B 1 11 ? -6.219 7.023 15.836 1 98.75 11 ALA B C 1
ATOM 836 O O . ALA B 1 11 ? -6.609 5.863 15.969 1 98.75 11 ALA B O 1
ATOM 837 N N . HIS B 1 12 ? -6.133 7.891 16.828 1 98.19 12 HIS B N 1
ATOM 838 C CA . HIS B 1 12 ? -6.828 7.613 18.078 1 98.19 12 HIS B CA 1
ATOM 839 C C . HIS B 1 12 ? -8.336 7.527 17.859 1 98.19 12 HIS B C 1
ATOM 841 O O . HIS B 1 12 ? -8.883 8.203 16.984 1 98.19 12 HIS B O 1
ATOM 847 N N . SER B 1 13 ? -8.922 6.668 18.734 1 96.38 13 SER B N 1
ATOM 848 C CA . SER B 1 13 ? -10.375 6.57 18.672 1 96.38 13 SER B CA 1
ATOM 849 C C . SER B 1 13 ? -11.031 7.945 18.797 1 96.38 13 SER B C 1
ATOM 851 O O . SER B 1 13 ? -10.633 8.75 19.641 1 96.38 13 SER B O 1
ATOM 853 N N . GLY B 1 14 ? -11.938 8.234 17.875 1 96.5 14 GLY B N 1
ATOM 854 C CA . GLY B 1 14 ? -12.672 9.492 17.891 1 96.5 14 GLY B CA 1
ATOM 855 C C . GLY B 1 14 ? -11.953 10.617 17.172 1 96.5 14 GLY B C 1
ATOM 856 O O . GLY B 1 14 ? -12.492 11.711 17.031 1 96.5 14 GLY B O 1
ATOM 857 N N . GLN B 1 15 ? -10.781 10.375 16.641 1 97.75 15 GLN B N 1
ATOM 858 C CA . GLN B 1 15 ? -10 11.453 16.047 1 97.75 15 GLN B CA 1
ATOM 859 C C . GLN B 1 15 ? -9.844 11.258 14.539 1 97.75 15 GLN B C 1
ATOM 861 O O . GLN B 1 15 ? -9.023 11.922 13.898 1 97.75 15 GLN B O 1
ATOM 866 N N . SER B 1 16 ? -10.562 10.398 14.023 1 97.75 16 SER B N 1
ATOM 867 C CA . SER B 1 16 ? -10.391 9.992 12.625 1 97.75 16 SER B CA 1
ATOM 868 C C . SER B 1 16 ? -10.641 11.164 11.68 1 97.75 16 SER B C 1
ATOM 870 O O . SER B 1 16 ? -9.844 11.414 10.773 1 97.75 16 SER B O 1
ATOM 872 N N . ASP B 1 17 ? -11.75 11.914 11.859 1 97.75 17 ASP B N 1
ATOM 873 C CA . ASP B 1 17 ? -12.102 13 10.953 1 97.75 17 ASP B CA 1
ATOM 874 C C . ASP B 1 17 ? -11.062 14.117 11.016 1 97.75 17 ASP B C 1
ATOM 876 O O . ASP B 1 17 ? -10.688 14.68 9.984 1 97.75 17 ASP B O 1
ATOM 880 N N . ALA B 1 18 ? -10.68 14.438 12.164 1 98.25 18 ALA B N 1
ATOM 881 C CA . ALA B 1 18 ? -9.656 15.469 12.32 1 98.25 18 ALA B CA 1
ATOM 882 C C . ALA B 1 18 ? -8.352 15.062 11.625 1 98.25 18 ALA B C 1
ATOM 884 O O . ALA B 1 18 ? -7.762 15.852 10.891 1 98.25 18 ALA B O 1
ATOM 885 N N . LEU B 1 19 ? -7.949 13.844 11.867 1 98.56 19 LEU B N 1
ATOM 886 C CA . LEU B 1 19 ? -6.727 13.367 11.234 1 98.56 19 LEU B CA 1
ATOM 887 C C . LEU B 1 19 ? -6.871 13.344 9.719 1 98.56 19 LEU B C 1
ATOM 889 O O . LEU B 1 19 ? -5.934 13.695 8.992 1 98.56 19 LEU B O 1
ATOM 893 N N . PHE B 1 20 ? -8.008 12.953 9.266 1 98.5 20 PHE B N 1
ATOM 894 C CA . PHE B 1 20 ? -8.281 12.922 7.832 1 98.5 20 PHE B CA 1
ATOM 895 C C . PHE B 1 20 ? -8.023 14.281 7.203 1 98.5 20 PHE B C 1
ATOM 897 O O . PHE B 1 20 ? -7.359 14.383 6.172 1 98.5 20 PHE B O 1
ATOM 904 N N . ASN B 1 21 ? -8.523 15.312 7.797 1 98.44 21 ASN B N 1
ATOM 905 C CA . ASN B 1 21 ? -8.352 16.656 7.266 1 98.44 21 ASN B CA 1
ATOM 906 C C . ASN B 1 21 ? -6.879 17.078 7.246 1 98.44 21 ASN B C 1
ATOM 908 O O . ASN B 1 21 ? -6.422 17.719 6.297 1 98.44 21 ASN B O 1
ATOM 912 N N . ILE B 1 22 ? -6.18 16.703 8.25 1 98.5 22 ILE B N 1
ATOM 913 C CA . ILE B 1 22 ? -4.754 17.016 8.344 1 98.5 22 ILE B CA 1
ATOM 914 C C . ILE B 1 22 ? -4 16.266 7.238 1 98.5 22 ILE B C 1
ATOM 916 O O . ILE B 1 22 ? -3.133 16.844 6.582 1 98.5 22 ILE B O 1
ATOM 920 N N . LEU B 1 23 ? -4.328 15.055 7.039 1 98.69 23 LEU B N 1
ATOM 921 C CA . LEU B 1 23 ? -3.682 14.25 6.012 1 98.69 23 LEU B CA 1
ATOM 922 C C . LEU B 1 23 ? -3.99 14.797 4.621 1 98.69 23 LEU B C 1
ATOM 924 O O . LEU B 1 23 ? -3.123 14.797 3.742 1 98.69 23 LEU B O 1
ATOM 928 N N . LYS B 1 24 ? -5.18 15.25 4.398 1 98.44 24 LYS B N 1
ATOM 929 C CA . LYS B 1 24 ? -5.543 15.844 3.115 1 98.44 24 LYS B CA 1
ATOM 930 C C . LYS B 1 24 ? -4.691 17.078 2.812 1 98.44 24 LYS B C 1
ATOM 932 O O . LYS B 1 24 ? -4.285 17.281 1.669 1 98.44 24 LYS B O 1
ATOM 937 N N . GLN B 1 25 ? -4.516 17.875 3.826 1 98.12 25 GLN B N 1
ATOM 938 C CA . GLN B 1 25 ? -3.646 19.031 3.646 1 98.12 25 GLN B CA 1
ATOM 939 C C . GLN B 1 25 ? -2.221 18.594 3.309 1 98.12 25 GLN B C 1
ATOM 941 O O . GLN B 1 25 ? -1.576 19.203 2.445 1 98.12 25 GLN B O 1
ATOM 946 N N . LEU B 1 26 ? -1.732 17.578 3.969 1 98.56 26 LEU B N 1
ATOM 947 C CA . LEU B 1 26 ? -0.402 17.047 3.676 1 98.56 26 LEU B CA 1
ATOM 948 C C . LEU B 1 26 ? -0.302 16.609 2.221 1 98.56 26 LEU B C 1
ATOM 950 O O . LEU B 1 26 ? 0.705 16.859 1.558 1 98.56 26 LEU B O 1
ATOM 954 N N . VAL B 1 27 ? -1.321 15.914 1.773 1 98.62 27 VAL B N 1
ATOM 955 C CA . VAL B 1 27 ? -1.354 15.461 0.386 1 98.62 27 VAL B CA 1
ATOM 956 C C . VAL B 1 27 ? -1.195 16.656 -0.551 1 98.62 27 VAL B C 1
ATOM 958 O O . VAL B 1 27 ? -0.357 16.641 -1.456 1 98.62 27 VAL B O 1
ATOM 961 N N . SER B 1 28 ? -1.995 17.719 -0.315 1 98.06 28 SER B N 1
ATOM 962 C CA . SER B 1 28 ? -1.954 18.922 -1.146 1 98.06 28 SER B CA 1
ATOM 963 C C . SER B 1 28 ? -0.563 19.547 -1.146 1 98.06 28 SER B C 1
ATOM 965 O O . SER B 1 28 ? -0.026 19.875 -2.205 1 98.06 28 SER B O 1
ATOM 967 N N . ASP B 1 29 ? 0.015 19.656 -0.025 1 97.94 29 ASP B N 1
ATOM 968 C CA . ASP B 1 29 ? 1.34 20.25 0.104 1 97.94 29 ASP B CA 1
ATOM 969 C C . ASP B 1 29 ? 2.4 19.391 -0.577 1 97.94 29 ASP B C 1
ATOM 971 O O . ASP B 1 29 ? 3.285 19.906 -1.26 1 97.94 29 ASP B O 1
ATOM 975 N N . THR B 1 30 ? 2.383 18.078 -0.419 1 98.44 30 THR B N 1
ATOM 976 C CA . THR B 1 30 ? 3.393 17.156 -0.908 1 98.44 30 THR B CA 1
ATOM 977 C C . THR B 1 30 ? 3.361 17.062 -2.432 1 98.44 30 THR B C 1
ATOM 979 O O . THR B 1 30 ? 4.402 16.906 -3.07 1 98.44 30 THR B O 1
ATOM 982 N N . HIS B 1 31 ? 2.168 17.219 -3.021 1 97.56 31 HIS B N 1
ATOM 983 C CA . HIS B 1 31 ? 2.025 17.141 -4.469 1 97.56 31 HIS B CA 1
ATOM 984 C C . HIS B 1 31 ? 2.803 18.25 -5.164 1 97.56 31 HIS B C 1
ATOM 986 O O . HIS B 1 31 ? 3.061 18.172 -6.367 1 97.56 31 HIS B O 1
ATOM 992 N N . THR B 1 32 ? 3.188 19.266 -4.414 1 95.44 32 THR B N 1
ATOM 993 C CA . THR B 1 32 ? 3.924 20.391 -4.996 1 95.44 32 THR B CA 1
ATOM 994 C C . THR B 1 32 ? 5.422 20.094 -5.02 1 95.44 32 THR B C 1
ATOM 996 O O . THR B 1 32 ? 6.199 20.844 -5.617 1 95.44 32 THR B O 1
ATOM 999 N N . GLU B 1 33 ? 5.855 19 -4.418 1 97.19 33 GLU B N 1
ATOM 1000 C CA . GLU B 1 33 ? 7.273 18.703 -4.25 1 97.19 33 GLU B CA 1
ATOM 1001 C C . GLU B 1 33 ? 7.855 18.078 -5.516 1 97.19 33 GLU B C 1
ATOM 1003 O O . GLU B 1 33 ? 7.246 17.188 -6.113 1 97.19 33 GLU B O 1
ATOM 1008 N N . ALA B 1 34 ? 9.047 18.531 -5.684 1 93.81 34 ALA B N 1
ATOM 1009 C CA . ALA B 1 34 ? 9.781 17.922 -6.789 1 93.81 34 ALA B CA 1
ATOM 1010 C C . ALA B 1 34 ? 10.125 16.469 -6.48 1 93.81 34 ALA B C 1
ATOM 1012 O O . ALA B 1 34 ? 10.453 16.141 -5.34 1 93.81 34 ALA B O 1
ATOM 1013 N N . GLY B 1 35 ? 9.945 15.602 -7.312 1 97.56 35 GLY B N 1
ATOM 1014 C CA . GLY B 1 35 ? 10.352 14.211 -7.18 1 97.56 35 GLY B CA 1
ATOM 1015 C C . GLY B 1 35 ? 9.242 13.305 -6.691 1 97.56 35 GLY B C 1
ATOM 1016 O O . GLY B 1 35 ? 9.422 12.086 -6.598 1 97.56 35 GLY B O 1
ATOM 1017 N N . CYS B 1 36 ? 8.148 13.961 -6.191 1 98.19 36 CYS B N 1
ATOM 1018 C CA . CYS B 1 36 ? 6.98 13.172 -5.82 1 98.19 36 CYS B CA 1
ATOM 1019 C C . CYS B 1 36 ? 6.164 12.789 -7.047 1 98.19 36 CYS B C 1
ATOM 1021 O O . CYS B 1 36 ? 5.555 13.656 -7.684 1 98.19 36 CYS B O 1
ATOM 1023 N N . PHE B 1 37 ? 6.055 11.531 -7.395 1 98.19 37 PHE B N 1
ATOM 1024 C CA . PHE B 1 37 ? 5.285 11.07 -8.547 1 98.19 37 PHE B CA 1
ATOM 1025 C C . PHE B 1 37 ? 3.857 10.734 -8.141 1 98.19 37 PHE B C 1
ATOM 1027 O O . PHE B 1 37 ? 2.922 10.938 -8.922 1 98.19 37 PHE B O 1
ATOM 1034 N N . GLU B 1 38 ? 3.768 10.203 -6.98 1 98.5 38 GLU B N 1
ATOM 1035 C CA . GLU B 1 38 ? 2.453 9.844 -6.461 1 98.5 38 GLU B CA 1
ATOM 1036 C C . GLU B 1 38 ? 2.402 9.984 -4.941 1 98.5 38 GLU B C 1
ATOM 1038 O O . GLU B 1 38 ? 3.373 9.664 -4.25 1 98.5 38 GLU B O 1
ATOM 1043 N N . TYR B 1 39 ? 1.369 10.469 -4.426 1 98.81 39 TYR B N 1
ATOM 1044 C CA . TYR B 1 39 ? 1.064 10.633 -3.01 1 98.81 39 TYR B CA 1
ATOM 1045 C C . TYR B 1 39 ? -0.438 10.562 -2.764 1 98.81 39 TYR B C 1
ATOM 1047 O O . TYR B 1 39 ? -1.117 11.594 -2.729 1 98.81 39 TYR B O 1
ATOM 1055 N N . THR B 1 40 ? -0.911 9.336 -2.551 1 98.88 40 THR B N 1
ATOM 1056 C CA . THR B 1 40 ? -2.352 9.109 -2.543 1 98.88 40 THR B CA 1
ATOM 1057 C C . THR B 1 40 ? -2.816 8.625 -1.172 1 98.88 40 THR B C 1
ATOM 1059 O O . THR B 1 40 ? -2.311 7.625 -0.656 1 98.88 40 THR B O 1
ATOM 1062 N N . LEU B 1 41 ? -3.715 9.352 -0.595 1 98.88 41 LEU B N 1
ATOM 1063 C CA . LEU B 1 41 ? -4.328 9.008 0.683 1 98.88 41 LEU B CA 1
ATOM 1064 C C . LEU B 1 41 ? -5.465 8.016 0.488 1 98.88 41 LEU B C 1
ATOM 1066 O O . LEU B 1 41 ? -6.289 8.172 -0.417 1 98.88 41 LEU B O 1
ATOM 1070 N N . HIS B 1 42 ? -5.441 6.953 1.317 1 98.81 42 HIS B N 1
ATOM 1071 C CA . HIS B 1 42 ? -6.516 5.969 1.328 1 98.81 42 HIS B CA 1
ATOM 1072 C C . HIS B 1 42 ? -7.129 5.836 2.719 1 98.81 42 HIS B C 1
ATOM 1074 O O . HIS B 1 42 ? -6.449 6.055 3.725 1 98.81 42 HIS B O 1
ATOM 1080 N N . ARG B 1 43 ? -8.383 5.488 2.729 1 98.38 43 ARG B N 1
ATOM 1081 C CA . ARG B 1 43 ? -9.062 5.156 3.977 1 98.38 43 ARG B CA 1
ATOM 1082 C C . ARG B 1 43 ? -9.531 3.703 3.975 1 98.38 43 ARG B C 1
ATOM 1084 O O . ARG B 1 43 ? -10.039 3.213 2.965 1 98.38 43 ARG B O 1
ATOM 1091 N N . SER B 1 44 ? -9.391 3.045 5.113 1 98.31 44 SER B N 1
ATOM 1092 C CA . SER B 1 44 ? -9.805 1.653 5.262 1 98.31 44 SER B CA 1
ATOM 1093 C C . SER B 1 44 ? -11.312 1.512 5.145 1 98.31 44 SER B C 1
ATOM 1095 O O . SER B 1 44 ? -12.062 2.344 5.66 1 98.31 44 SER B O 1
ATOM 1097 N N . LEU B 1 45 ? -11.672 0.438 4.492 1 97.06 45 LEU B N 1
ATOM 1098 C CA . LEU B 1 45 ? -13.094 0.143 4.395 1 97.06 45 LEU B CA 1
ATOM 1099 C C . LEU B 1 45 ? -13.602 -0.515 5.676 1 97.06 45 LEU B C 1
ATOM 1101 O O . LEU B 1 45 ? -14.797 -0.466 5.969 1 97.06 45 LEU B O 1
ATOM 1105 N N . ASP B 1 46 ? -12.711 -1.062 6.418 1 94.88 46 ASP B N 1
ATOM 1106 C CA . ASP B 1 46 ? -13.125 -1.89 7.547 1 94.88 46 ASP B CA 1
ATOM 1107 C C . ASP B 1 46 ? -12.922 -1.156 8.867 1 94.88 46 ASP B C 1
ATOM 1109 O O . ASP B 1 46 ? -13.5 -1.537 9.891 1 94.88 46 ASP B O 1
ATOM 1113 N N . ASN B 1 47 ? -12.062 -0.182 8.922 1 96.94 47 ASN B N 1
ATOM 1114 C CA . ASN B 1 47 ? -11.734 0.553 10.141 1 96.94 47 ASN B CA 1
ATOM 1115 C C . ASN B 1 47 ? -11.516 2.037 9.859 1 96.94 47 ASN B C 1
ATOM 1117 O O . ASN B 1 47 ? -10.484 2.43 9.328 1 96.94 47 ASN B O 1
ATOM 1121 N N . ALA B 1 48 ? -12.398 2.865 10.281 1 94.94 48 ALA B N 1
ATOM 1122 C CA . ALA B 1 48 ? -12.398 4.289 9.945 1 94.94 48 ALA B CA 1
ATOM 1123 C C . ALA B 1 48 ? -11.172 4.988 10.531 1 94.94 48 ALA B C 1
ATOM 1125 O O . ALA B 1 48 ? -10.844 6.105 10.125 1 94.94 48 ALA B O 1
ATOM 1126 N N . ASN B 1 49 ? -10.523 4.344 11.492 1 97.94 49 ASN B N 1
ATOM 1127 C CA . ASN B 1 49 ? -9.367 4.957 12.133 1 97.94 49 ASN B CA 1
ATOM 1128 C C . ASN B 1 49 ? -8.078 4.652 11.367 1 97.94 49 ASN B C 1
ATOM 1130 O O . ASN B 1 49 ? -7.008 5.152 11.719 1 97.94 49 ASN B O 1
ATOM 1134 N N . HIS B 1 50 ? -8.148 3.865 10.328 1 98.56 50 HIS B N 1
ATOM 1135 C CA . HIS B 1 50 ? -6.949 3.424 9.625 1 98.56 50 HIS B CA 1
ATOM 1136 C C . HIS B 1 50 ? -6.84 4.07 8.25 1 98.56 50 HIS B C 1
ATOM 1138 O O . HIS B 1 50 ? -7.762 3.965 7.438 1 98.56 50 HIS B O 1
ATOM 1144 N N . PHE B 1 51 ? -5.734 4.734 8.039 1 98.81 51 PHE B N 1
ATOM 1145 C CA . PHE B 1 51 ? -5.395 5.371 6.77 1 98.81 51 PHE B CA 1
ATOM 1146 C C . PHE B 1 51 ? -4.137 4.75 6.172 1 98.81 51 PHE B C 1
ATOM 1148 O O . PHE B 1 51 ? -3.338 4.141 6.887 1 98.81 51 PHE B O 1
ATOM 1155 N N . TRP B 1 52 ? -4.016 4.902 4.879 1 98.81 52 TRP B N 1
ATOM 1156 C CA . TRP B 1 52 ? -2.826 4.492 4.141 1 98.81 52 TRP B CA 1
ATOM 1157 C C . TRP B 1 52 ? -2.373 5.59 3.182 1 98.81 52 TRP B C 1
ATOM 1159 O O . TRP B 1 52 ? -3.199 6.227 2.523 1 98.81 52 TRP B O 1
ATOM 1169 N N . MET B 1 53 ? -1.145 5.816 3.15 1 98.88 53 MET B N 1
ATOM 1170 C CA . MET B 1 53 ? -0.548 6.645 2.105 1 98.88 53 MET B CA 1
ATOM 1171 C C . MET B 1 53 ? 0.289 5.801 1.152 1 98.88 53 MET B C 1
ATOM 1173 O O . MET B 1 53 ? 1.153 5.039 1.588 1 98.88 53 MET B O 1
ATOM 1177 N N . TYR B 1 54 ? -0.035 5.824 -0.062 1 98.88 54 TYR B N 1
ATOM 1178 C CA . TYR B 1 54 ? 0.804 5.254 -1.111 1 98.88 54 TYR B CA 1
ATOM 1179 C C . TYR B 1 54 ? 1.641 6.336 -1.786 1 98.88 54 TYR B C 1
ATOM 1181 O O . TYR B 1 54 ? 1.098 7.289 -2.35 1 98.88 54 TYR B O 1
ATOM 1189 N N . GLU B 1 55 ? 2.941 6.18 -1.699 1 98.88 55 GLU B N 1
ATOM 1190 C CA . GLU B 1 55 ? 3.857 7.215 -2.168 1 98.88 55 GLU B CA 1
ATOM 1191 C C . GLU B 1 55 ? 4.863 6.648 -3.166 1 98.88 55 GLU B C 1
ATOM 1193 O O . GLU B 1 55 ? 5.438 5.578 -2.941 1 98.88 55 GLU B O 1
ATOM 1198 N N . VAL B 1 56 ? 5.078 7.359 -4.227 1 98.81 56 VAL B N 1
ATOM 1199 C CA . VAL B 1 56 ? 6.137 7.02 -5.172 1 98.81 56 VAL B CA 1
ATOM 1200 C C . VAL B 1 56 ? 7.07 8.211 -5.355 1 98.81 56 VAL B C 1
ATOM 1202 O O . VAL B 1 56 ? 6.637 9.289 -5.773 1 98.81 56 VAL B O 1
ATOM 1205 N N . TRP B 1 57 ? 8.25 7.992 -5.098 1 98.75 57 TRP B N 1
ATOM 1206 C CA . TRP B 1 57 ? 9.273 9.031 -5.109 1 98.75 57 TRP B CA 1
ATOM 1207 C C . TRP B 1 57 ? 10.336 8.734 -6.16 1 98.75 57 TRP B C 1
ATOM 1209 O O . TRP B 1 57 ? 10.703 7.578 -6.375 1 98.75 57 TRP B O 1
ATOM 1219 N N . GLN B 1 58 ? 10.867 9.75 -6.66 1 98.31 58 GLN B N 1
ATOM 1220 C CA . GLN B 1 58 ? 11.875 9.664 -7.711 1 98.31 58 GLN B CA 1
ATOM 1221 C C . GLN B 1 58 ? 13.133 8.969 -7.207 1 98.31 58 GLN B C 1
ATOM 1223 O O . GLN B 1 58 ? 13.844 8.328 -7.98 1 98.31 58 GLN B O 1
ATOM 1228 N N . SER B 1 59 ? 13.461 9.195 -5.957 1 97.75 59 SER B N 1
ATOM 1229 C CA . SER B 1 59 ? 14.688 8.68 -5.367 1 97.75 59 SER B CA 1
ATOM 1230 C C . SER B 1 59 ? 14.625 8.711 -3.846 1 97.75 59 SER B C 1
ATOM 1232 O O . SER B 1 59 ? 13.703 9.297 -3.268 1 97.75 59 SER B O 1
ATOM 1234 N N . GLN B 1 60 ? 15.602 8 -3.273 1 96.81 60 GLN B N 1
ATOM 1235 C CA . GLN B 1 60 ? 15.758 8.094 -1.825 1 96.81 60 GLN B CA 1
ATOM 1236 C C . GLN B 1 60 ? 15.984 9.539 -1.386 1 96.81 60 GLN B C 1
ATOM 1238 O O . GLN B 1 60 ? 15.469 9.961 -0.35 1 96.81 60 GLN B O 1
ATOM 1243 N N . ALA B 1 61 ? 16.734 10.297 -2.133 1 97.75 61 ALA B N 1
ATOM 1244 C CA . ALA B 1 61 ? 17.016 11.695 -1.814 1 97.75 61 ALA B CA 1
ATOM 1245 C C . ALA B 1 61 ? 15.727 12.531 -1.812 1 97.75 61 ALA B C 1
ATOM 1247 O O . ALA B 1 61 ? 15.547 13.398 -0.96 1 97.75 61 ALA B O 1
ATOM 1248 N N . ALA B 1 62 ? 14.852 12.258 -2.758 1 98.19 62 ALA B N 1
ATOM 1249 C CA . ALA B 1 62 ? 13.578 12.977 -2.822 1 98.19 62 ALA B CA 1
ATOM 1250 C C . ALA B 1 62 ? 12.727 12.695 -1.592 1 98.19 62 ALA B C 1
ATOM 1252 O O . ALA B 1 62 ? 12.102 13.602 -1.035 1 98.19 62 ALA B O 1
ATOM 1253 N N . LEU B 1 63 ? 12.672 11.461 -1.205 1 98.12 63 LEU B N 1
ATOM 1254 C CA . LEU B 1 63 ? 11.938 11.078 -0.006 1 98.12 63 LEU B CA 1
ATOM 1255 C C . LEU B 1 63 ? 12.508 11.766 1.228 1 98.12 63 LEU B C 1
ATOM 1257 O O . LEU B 1 63 ? 11.766 12.281 2.059 1 98.12 63 LEU B O 1
ATOM 1261 N N . GLU B 1 64 ? 13.828 11.75 1.316 1 97.75 64 GLU B N 1
ATOM 1262 C CA . GLU B 1 64 ? 14.484 12.406 2.441 1 97.75 64 GLU B CA 1
ATOM 1263 C C . GLU B 1 64 ? 14.188 13.906 2.457 1 97.75 64 GLU B C 1
ATOM 1265 O O . GLU B 1 64 ? 13.977 14.484 3.521 1 97.75 64 GLU B O 1
ATOM 1270 N N . ALA B 1 65 ? 14.18 14.531 1.328 1 98 65 ALA B N 1
ATOM 1271 C CA . ALA B 1 65 ? 13.828 15.945 1.225 1 98 65 ALA B CA 1
ATOM 1272 C C . ALA B 1 65 ? 12.406 16.188 1.708 1 98 65 ALA B C 1
ATOM 1274 O O . ALA B 1 65 ? 12.133 17.188 2.385 1 98 65 ALA B O 1
ATOM 1275 N N . HIS B 1 66 ? 11.516 15.32 1.349 1 98.38 66 HIS B N 1
ATOM 1276 C CA . HIS B 1 66 ? 10.133 15.406 1.812 1 98.38 66 HIS B CA 1
ATOM 1277 C C . HIS B 1 66 ? 10.062 15.383 3.334 1 98.38 66 HIS B C 1
ATOM 1279 O O . HIS B 1 66 ? 9.406 16.234 3.943 1 98.38 66 HIS B O 1
ATOM 1285 N N . MET B 1 67 ? 10.773 14.438 3.932 1 97.31 67 MET B N 1
ATOM 1286 C CA . MET B 1 67 ? 10.719 14.25 5.379 1 97.31 67 MET B CA 1
ATOM 1287 C C . MET B 1 67 ? 11.367 15.422 6.105 1 97.31 67 MET B C 1
ATOM 1289 O O . MET B 1 67 ? 11.078 15.664 7.281 1 97.31 67 MET B O 1
ATOM 1293 N N . ALA B 1 68 ? 12.18 16.125 5.387 1 97.44 68 ALA B N 1
ATOM 1294 C CA . ALA B 1 68 ? 12.883 17.266 5.984 1 97.44 68 ALA B CA 1
ATOM 1295 C C . ALA B 1 68 ? 12.148 18.578 5.711 1 97.44 68 ALA B C 1
ATOM 1297 O O . ALA B 1 68 ? 12.492 19.609 6.27 1 97.44 68 ALA B O 1
ATOM 1298 N N . SER B 1 69 ? 11.188 18.578 4.91 1 97.62 69 SER B N 1
ATOM 1299 C CA . SER B 1 69 ? 10.516 19.797 4.469 1 97.62 69 SER B CA 1
ATOM 1300 C C . SER B 1 69 ? 9.781 20.484 5.621 1 97.62 69 SER B C 1
ATOM 1302 O O . SER B 1 69 ? 9.367 19.812 6.574 1 97.62 69 SER B O 1
ATOM 1304 N N . PRO B 1 70 ? 9.57 21.812 5.516 1 97.12 70 PRO B N 1
ATOM 1305 C CA . PRO B 1 70 ? 8.828 22.531 6.547 1 97.12 70 PRO B CA 1
ATOM 1306 C C . PRO B 1 70 ? 7.391 22.047 6.699 1 97.12 70 PRO B C 1
ATOM 1308 O O . PRO B 1 70 ? 6.895 21.906 7.824 1 97.12 70 PRO B O 1
ATOM 1311 N N . HIS B 1 71 ? 6.762 21.781 5.602 1 97.38 71 HIS B N 1
ATOM 1312 C CA . HIS B 1 71 ? 5.367 21.375 5.707 1 97.38 71 HIS B CA 1
ATOM 1313 C C . HIS B 1 71 ? 5.258 19.984 6.344 1 97.38 71 HIS B C 1
ATOM 1315 O O . HIS B 1 71 ? 4.305 19.703 7.078 1 97.38 71 HIS B O 1
ATOM 1321 N N . PHE B 1 72 ? 6.152 19.047 6.086 1 98.12 72 PHE B N 1
ATOM 1322 C CA . PHE B 1 72 ? 6.109 17.734 6.715 1 98.12 72 PHE B CA 1
ATOM 1323 C C . PHE B 1 72 ? 6.352 17.844 8.211 1 98.12 72 PHE B C 1
ATOM 1325 O O . PHE B 1 72 ? 5.664 17.188 9.008 1 98.12 72 PHE B O 1
ATOM 1332 N N . ASN B 1 73 ? 7.332 18.656 8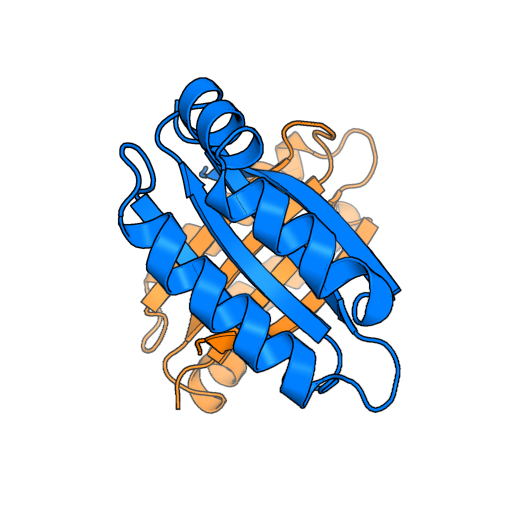.586 1 97.5 73 ASN B N 1
ATOM 1333 C CA . ASN B 1 73 ? 7.578 18.891 10.008 1 97.5 73 ASN B CA 1
ATOM 1334 C C . ASN B 1 73 ? 6.359 19.5 10.695 1 97.5 73 ASN B C 1
ATOM 1336 O O . ASN B 1 73 ? 6.031 19.125 11.828 1 97.5 73 ASN B O 1
ATOM 1340 N N . ALA B 1 74 ? 5.734 20.422 10.062 1 96.94 74 ALA B N 1
ATOM 1341 C CA . ALA B 1 74 ? 4.5 21 10.594 1 96.94 74 ALA B CA 1
ATOM 1342 C C . ALA B 1 74 ? 3.418 19.938 10.75 1 96.94 74 ALA B C 1
ATOM 1344 O O . ALA B 1 74 ? 2.709 19.906 11.758 1 96.94 74 ALA B O 1
ATOM 1345 N N . PHE B 1 75 ? 3.291 19.094 9.75 1 97.88 75 PHE B N 1
ATOM 1346 C CA . PHE B 1 75 ? 2.352 17.969 9.805 1 97.88 75 PHE B CA 1
ATOM 1347 C C . PHE B 1 75 ? 2.615 17.094 11.016 1 97.88 75 PHE B C 1
ATOM 1349 O O . PHE B 1 75 ? 1.688 16.734 11.75 1 97.88 75 PHE B O 1
ATOM 1356 N N . LEU B 1 76 ? 3.898 16.703 11.18 1 97.12 76 LEU B N 1
ATOM 1357 C CA . LEU B 1 76 ? 4.246 15.859 12.312 1 97.12 76 LEU B CA 1
ATOM 1358 C C . LEU B 1 76 ? 3.832 16.516 13.625 1 97.12 76 LEU B C 1
ATOM 1360 O O . LEU B 1 76 ? 3.287 15.844 14.508 1 97.12 76 LEU B O 1
ATOM 1364 N N . ALA B 1 77 ? 4.078 17.781 13.758 1 97.12 77 ALA B N 1
ATOM 1365 C CA . ALA B 1 77 ? 3.742 18.516 14.977 1 97.12 77 ALA B CA 1
ATOM 1366 C C . ALA B 1 77 ? 2.232 18.547 15.195 1 97.12 77 ALA B C 1
ATOM 1368 O O . ALA B 1 77 ? 1.754 18.25 16.297 1 97.12 77 ALA B O 1
ATOM 1369 N N . VAL B 1 78 ? 1.447 18.797 14.195 1 96.88 78 VAL B N 1
ATOM 1370 C CA . VAL B 1 78 ? 0.006 19 14.297 1 96.88 78 VAL B CA 1
ATOM 1371 C C . VAL B 1 78 ? -0.693 17.641 14.477 1 96.88 78 VAL B C 1
ATOM 1373 O O . VAL B 1 78 ? -1.713 17.562 15.156 1 96.88 78 VAL B O 1
ATOM 1376 N N . SER B 1 79 ? -0.117 16.625 13.898 1 97.81 79 SER B N 1
ATOM 1377 C CA . SER B 1 79 ? -0.814 15.344 13.875 1 97.81 79 SER B CA 1
ATOM 1378 C C . SER B 1 79 ? -0.502 14.523 15.125 1 97.81 79 SER B C 1
ATOM 1380 O O . SER B 1 79 ? -1.162 13.516 15.398 1 97.81 79 SER B O 1
ATOM 1382 N N . ALA B 1 80 ? 0.448 14.953 15.93 1 96.81 80 ALA B N 1
ATOM 1383 C CA . ALA B 1 80 ? 1.002 14.156 17.031 1 96.81 80 ALA B CA 1
ATOM 1384 C C . ALA B 1 80 ? -0.092 13.727 18 1 96.81 80 ALA B C 1
ATOM 1386 O O . ALA B 1 80 ? -0.062 12.609 18.516 1 96.81 80 ALA B O 1
ATOM 1387 N N . THR B 1 81 ? -1.066 14.5 18.25 1 96.81 81 THR B N 1
ATOM 1388 C CA . THR B 1 81 ? -2.096 14.203 19.234 1 96.81 81 THR B CA 1
ATOM 1389 C C . THR B 1 81 ? -3.193 13.336 18.625 1 96.81 81 THR B C 1
ATOM 1391 O O . THR B 1 81 ? -4.016 12.773 19.359 1 96.81 81 THR B O 1
ATOM 1394 N N . PHE B 1 82 ? -3.209 13.211 17.328 1 98.31 82 PHE B N 1
ATOM 1395 C CA . PHE B 1 82 ? -4.293 12.508 16.656 1 98.31 82 PHE B CA 1
ATOM 1396 C C . PHE B 1 82 ? -3.857 11.109 16.25 1 98.31 82 PHE B C 1
ATOM 1398 O O . PHE B 1 82 ? -4.695 10.227 16.062 1 98.31 82 PHE B O 1
ATOM 1405 N N . VAL B 1 83 ? -2.562 10.875 16.109 1 98.56 83 VAL B N 1
ATOM 1406 C CA . VAL B 1 83 ? -2.02 9.648 15.547 1 98.56 83 VAL B CA 1
ATOM 1407 C C . VAL B 1 83 ? -1.646 8.68 16.672 1 98.56 83 VAL B C 1
ATOM 1409 O O . VAL B 1 83 ? -0.888 9.039 17.578 1 98.56 83 VAL B O 1
ATOM 1412 N N . LYS B 1 84 ? -2.168 7.602 16.562 1 98.31 84 LYS B N 1
ATOM 1413 C CA . LYS B 1 84 ? -1.861 6.543 17.516 1 98.31 84 LYS B CA 1
ATOM 1414 C C . LYS B 1 84 ? -0.608 5.773 17.109 1 98.31 84 LYS B C 1
ATOM 1416 O O . LYS B 1 84 ? 0.221 5.43 17.953 1 98.31 84 LYS B O 1
ATOM 1421 N N . GLN B 1 85 ? -0.516 5.5 15.867 1 98.12 85 GLN B N 1
ATOM 1422 C CA . GLN B 1 85 ? 0.585 4.684 15.359 1 98.12 85 GLN B CA 1
ATOM 1423 C C . GLN B 1 85 ? 0.81 4.926 13.867 1 98.12 85 GLN B C 1
ATOM 1425 O O . GLN B 1 85 ? -0.144 5.148 13.125 1 98.12 85 GLN B O 1
ATOM 1430 N N . VAL B 1 86 ? 2.094 4.883 13.477 1 97.94 86 VAL B N 1
ATOM 1431 C CA . VAL B 1 86 ? 2.465 4.938 12.062 1 97.94 86 VAL B CA 1
ATOM 1432 C C . VAL B 1 86 ? 3.455 3.822 11.742 1 97.94 86 VAL B C 1
ATOM 1434 O O . VAL B 1 86 ? 4.43 3.621 12.477 1 97.94 86 VAL B O 1
ATOM 1437 N N . ASP B 1 87 ? 3.217 3.115 10.742 1 97.62 87 ASP B N 1
ATOM 1438 C CA . ASP B 1 87 ? 4.148 2.125 10.211 1 97.62 87 ASP B CA 1
ATOM 1439 C C . ASP B 1 87 ? 4.551 2.471 8.781 1 97.62 87 ASP B C 1
ATOM 1441 O O . ASP B 1 87 ? 3.695 2.631 7.906 1 97.62 87 ASP B O 1
ATOM 1445 N N . ILE B 1 88 ? 5.781 2.562 8.586 1 97.94 88 ILE B N 1
ATOM 1446 C CA . ILE B 1 88 ? 6.312 2.977 7.289 1 97.94 88 ILE B CA 1
ATOM 1447 C C . ILE B 1 88 ? 7.043 1.807 6.637 1 97.94 88 ILE B C 1
ATOM 1449 O O . ILE B 1 88 ? 7.914 1.187 7.25 1 97.94 88 ILE B O 1
ATOM 1453 N N . HIS B 1 89 ? 6.719 1.526 5.418 1 98.25 89 HIS B N 1
ATOM 1454 C CA . HIS B 1 89 ? 7.359 0.465 4.652 1 98.25 89 HIS B CA 1
ATOM 1455 C C . HIS B 1 89 ? 7.941 1 3.346 1 98.25 89 HIS B C 1
ATOM 1457 O O . HIS B 1 89 ? 7.195 1.38 2.439 1 98.25 89 HIS B O 1
ATOM 1463 N N . LYS B 1 90 ? 9.25 1.02 3.295 1 98.5 90 LYS B N 1
ATOM 1464 C CA . LYS B 1 90 ? 9.914 1.419 2.057 1 98.5 90 LYS B CA 1
ATOM 1465 C C . LYS B 1 90 ? 10.109 0.226 1.125 1 98.5 90 LYS B C 1
ATOM 1467 O O . LYS B 1 90 ? 10.555 -0.838 1.555 1 98.5 90 LYS B O 1
ATOM 1472 N N . THR B 1 91 ? 9.727 0.426 -0.091 1 98.62 91 THR B N 1
ATOM 1473 C CA . THR B 1 91 ? 9.742 -0.66 -1.064 1 98.62 91 THR B CA 1
ATOM 1474 C C . THR B 1 91 ? 10.195 -0.154 -2.432 1 98.62 91 THR B C 1
ATOM 1476 O O . THR B 1 91 ? 10.484 1.033 -2.596 1 98.62 91 THR B O 1
ATOM 1479 N N . PHE B 1 92 ? 10.344 -1.062 -3.385 1 97.94 92 PHE B N 1
ATOM 1480 C CA . PHE B 1 92 ? 10.492 -0.705 -4.789 1 97.94 92 PHE B CA 1
ATOM 1481 C C . PHE B 1 92 ? 9.578 -1.56 -5.664 1 97.94 92 PHE B C 1
ATOM 1483 O O . PHE B 1 92 ? 9.367 -2.738 -5.379 1 97.94 92 PHE B O 1
ATOM 1490 N N . ALA B 1 93 ? 9 -0.976 -6.703 1 98 93 ALA B N 1
ATOM 1491 C CA . ALA B 1 93 ? 8.117 -1.672 -7.637 1 98 93 ALA B CA 1
ATOM 1492 C C . ALA B 1 93 ? 8.906 -2.629 -8.523 1 98 93 ALA B C 1
ATOM 1494 O O . ALA B 1 93 ? 9.984 -2.285 -9.016 1 98 93 ALA B O 1
ATOM 1495 N N . CYS B 1 94 ? 8.281 -3.799 -8.75 1 96.88 94 CYS B N 1
ATOM 1496 C CA . CYS B 1 94 ? 8.961 -4.852 -9.5 1 96.88 94 CYS B CA 1
ATOM 1497 C C . CYS B 1 94 ? 8.398 -4.977 -10.906 1 96.88 94 CYS B C 1
ATOM 1499 O O . CYS B 1 94 ? 7.195 -4.812 -11.117 1 96.88 94 CYS B O 1
#

pLDDT: mean 97.84, std 1.17, range [90.69, 98.94]

Organism: Shewanella oneidensis (strain ATCC 700550 / JCM 31522 / CIP 106686 / LMG 19005 / NCIMB 14063 / MR-1) (NCBI:txid211586)

Nearest PDB structures (foldseek):
  1x7v-assembly3_C  TM=9.686E-01  e=4.946E-11  Pseudomonas aeruginosa
  4dpo-assembly1_B  TM=9.364E-01  e=4.544E-09  Methanosarcina mazei Go1
  2omo-assembly4_E  TM=9.271E-01  e=3.827E-08  Nitrosomonas europaea
  3mcs-assembly1_A  TM=9.600E-01  e=8.493E-07  Fusobacterium nucleatum subsp. nucleatum ATCC 25586
  1q8b-assembly1_A  TM=8.300E-01  e=2.334E-07  Bacillus subtilis

Foldseek 3Di:
DKKKKKKKWFWPPPLLVVLVVLLVVLQVVLVVAPFWPDWDKDADPVDSRMIIIITMGNDPVSVVCSCVDPSNVVSCVVCVNTTDDMDMDMDDDD/DKKKKKKKWFWPPPLLVVLVVLLVVLQVVLVVAPFWPDWDKDADPVDSRIIIIITMGNDPVSVVCSCVDPSNVVSCVVCVNTTDDMDMDMDDDD

Radius of gyration: 17.03 Å; Cα contacts (8 Å, |Δi|>4): 376; chains: 2; bounding box: 34×46×38 Å

Solvent-accessible surface area (backbone atoms only — not comparable to full-atom values): 9696 Å² total; per-residue (Å²): 106,59,32,29,35,47,33,38,37,28,33,34,89,91,26,31,68,62,45,49,56,53,49,51,50,48,40,61,58,49,68,73,38,78,45,49,78,40,67,46,45,28,38,34,73,86,40,78,38,34,34,36,36,45,33,32,23,53,22,68,66,37,48,52,49,49,68,65,29,70,68,45,49,49,46,54,64,70,41,54,86,31,49,66,45,77,47,78,43,56,25,32,78,107,105,58,33,30,36,48,34,40,36,29,31,34,92,93,26,31,69,64,43,50,54,53,49,52,51,49,41,63,58,49,68,71,39,78,46,51,78,40,68,46,45,29,39,35,73,86,40,79,38,33,34,36,37,46,32,31,23,53,23,67,66,37,48,52,50,50,68,64,30,70,68,45,48,51,46,53,64,70,40,54,88,30,48,66,46,74,47,77,42,56,24,32,78,108